Protein 6J17 (pdb70)

Solvent-accessible surface area: 11995 Å² total; per-residue (Å²): 155,159,7,40,102,103,7,32,40,156,61,6,55,113,30,48,105,20,102,10,38,0,0,1,0,22,62,63,116,58,54,32,55,12,75,9,56,0,50,80,20,18,3,0,0,0,1,0,36,75,207,5,18,14,29,48,1,0,40,4,0,1,61,4,2,42,108,82,25,69,42,85,156,12,11,1,8,0,3,1,93,122,91,78,3,86,110,9,75,33,28,106,157,34,44,64,14,31,80,59,95,111,2,18,26,10,0,68,39,12,7,103,82,0,90,86,28,68,51,83,107,83,61,99,79,60,53,131,70,210,106,59,52,119,37,64,24,20,7,0,0,0,3,6,7,46,68,10,77,46,60,56,25,160,104,42,114,66,98,54,78,88,7,10,89,32,0,27,48,5,3,55,71,0,34,100,4,1,0,13,0,0,0,0,0,70,0,63,39,1,29,122,41,12,126,70,7,38,2,2,86,87,0,44,91,61,100,0,10,0,0,0,1,17,5,50,48,78,99,2,24,112,2,88,56,52,124,3,25,176,34,67,60,11,34,0,8,17,8,53,94,114,84,76,61,27,80,0,4,6,2,70,12,194

GO terms:
  GO:0005886 plasma membrane (C, HDA)

Structure (mmCIF, N/CA/C/O backbone):
data_6J17
#
_entry.id   6J17
#
_cell.length_a   53.363
_cell.length_b   56.628
_cell.length_c   93.532
_cell.angle_alpha   90.000
_cell.angle_beta   90.000
_cell.angle_gamma   90.000
#
_symmetry.space_group_name_H-M   'P 21 21 21'
#
loop_
_entity.id
_entity.type
_entity.pdbx_description
1 polymer 'ESX-3 secretion system protein EccC3'
2 non-polymer "ADENOSINE-5'-TRIPHOSPHATE"
3 non-polymer 'MAGNESIUM ION'
4 water water
#
loop_
_atom_site.group_PDB
_atom_site.id
_atom_site.type_symbol
_atom_site.label_atom_id
_atom_site.label_alt_id
_atom_site.label_comp_id
_atom_site.label_asym_id
_atom_site.label_entity_id
_atom_site.label_seq_id
_atom_site.pdbx_PDB_ins_code
_atom_site.Cartn_x
_atom_site.Cartn_y
_atom_site.Cartn_z
_atom_site.occupancy
_atom_site.B_iso_or_equiv
_atom_site.auth_seq_id
_atom_site.auth_comp_id
_atom_site.auth_asym_id
_atom_site.auth_atom_id
_atom_site.pdbx_PDB_model_num
ATOM 1 N N . ARG A 1 46 ? 24.007 5.281 42.407 1.00 45.89 1060 ARG A N 1
ATOM 2 C CA . ARG A 1 46 ? 23.017 4.422 42.932 1.00 46.29 1060 ARG A CA 1
ATOM 3 C C . ARG A 1 46 ? 23.061 3.008 42.446 1.00 41.36 1060 ARG A C 1
ATOM 4 O O . ARG A 1 46 ? 23.573 2.766 41.428 1.00 38.60 1060 ARG A O 1
ATOM 12 N N . LEU A 1 47 ? 22.464 2.091 43.170 1.00 38.43 1061 LEU A N 1
ATOM 13 C CA . LEU A 1 47 ? 22.508 0.706 42.797 1.00 38.95 1061 LEU A CA 1
ATOM 14 C C . LEU A 1 47 ? 21.416 0.285 41.866 1.00 37.08 1061 LEU A C 1
ATOM 15 O O . LEU A 1 47 ? 20.306 0.205 42.237 1.00 33.72 1061 LEU A O 1
ATOM 20 N N . LEU A 1 48 ? 21.766 0.077 40.608 1.00 36.47 1062 LEU A N 1
ATOM 21 C CA . LEU A 1 48 ? 20.770 -0.405 39.669 1.00 33.44 1062 LEU A CA 1
ATOM 22 C C . LEU A 1 48 ? 20.323 -1.835 39.999 1.00 35.41 1062 LEU A C 1
ATOM 23 O O . LEU A 1 48 ? 21.080 -2.629 40.575 1.00 33.18 1062 LEU A O 1
ATOM 28 N N . PRO A 1 49 ? 19.105 -2.201 39.615 1.00 31.76 1063 PRO A N 1
ATOM 29 C CA . PRO A 1 49 ? 18.700 -3.595 39.731 1.00 33.21 1063 PRO A CA 1
ATOM 30 C C . PRO A 1 49 ? 19.350 -4.428 38.634 1.00 32.79 1063 PRO A C 1
ATOM 31 O O . PRO A 1 49 ? 19.977 -3.940 37.686 1.00 29.83 1063 PRO A O 1
ATOM 35 N N . THR A 1 50 ? 19.176 -5.714 38.783 1.00 34.73 1064 THR A N 1
ATOM 36 C CA . THR A 1 50 ? 19.697 -6.703 37.857 1.00 34.19 1064 THR A CA 1
ATOM 37 C C . THR A 1 50 ? 18.578 -7.353 37.058 1.00 33.07 1064 THR A C 1
ATOM 38 O O . THR A 1 50 ? 18.824 -7.907 35.964 1.00 29.48 1064 THR A O 1
ATOM 42 N N . ASN A 1 51 ? 17.341 -7.210 37.535 1.00 34.47 1065 ASN A N 1
ATOM 43 C CA . ASN A 1 51 ? 16.151 -7.704 36.833 1.00 38.86 1065 ASN A CA 1
ATOM 44 C C . ASN A 1 51 ? 15.035 -6.691 37.076 1.00 37.51 1065 ASN A C 1
ATOM 45 O O . ASN A 1 51 ? 14.368 -6.750 38.110 1.00 40.20 1065 ASN A O 1
ATOM 50 N N . LEU A 1 52 ? 14.817 -5.784 36.128 1.00 33.25 1066 LEU A N 1
ATOM 51 C CA . LEU A 1 52 ? 13.880 -4.679 36.304 1.00 37.66 1066 LEU A CA 1
ATOM 52 C C . LEU A 1 52 ? 12.529 -5.070 35.709 1.00 36.51 1066 LEU A C 1
ATOM 53 O O . LEU A 1 52 ? 12.430 -5.292 34.514 1.00 36.86 1066 LEU A O 1
ATOM 58 N N . ALA A 1 53 ? 11.511 -5.135 36.527 1.00 37.27 1067 ALA A N 1
ATOM 59 C CA . ALA A 1 53 ? 10.186 -5.562 36.083 1.00 38.64 1067 ALA A CA 1
ATOM 60 C C . ALA A 1 53 ? 9.467 -4.430 35.354 1.00 44.17 1067 ALA A C 1
ATOM 61 O O . ALA A 1 53 ? 9.603 -3.262 35.729 1.00 45.33 1067 ALA A O 1
ATOM 63 N N . PRO A 1 54 ? 8.643 -4.756 34.352 1.00 49.14 1068 PRO A N 1
ATOM 64 C CA . PRO A 1 54 ? 7.921 -3.711 33.602 1.00 48.00 1068 PRO A CA 1
ATOM 65 C C . PRO A 1 54 ? 6.827 -2.996 34.388 1.00 52.00 1068 PRO A C 1
ATOM 66 O O . PRO A 1 54 ? 6.115 -2.173 33.806 1.00 53.70 1068 PRO A O 1
ATOM 70 N N . HIS A 1 55 ? 6.637 -3.281 35.671 1.00 54.04 1069 HIS A N 1
ATOM 71 C CA . HIS A 1 55 ? 5.676 -2.527 36.459 1.00 55.72 1069 HIS A CA 1
ATOM 72 C C . HIS A 1 55 ? 6.343 -1.729 37.571 1.00 54.91 1069 HIS A C 1
ATOM 73 O O . HIS A 1 55 ? 5.655 -0.988 38.278 1.00 53.16 1069 HIS A O 1
ATOM 80 N N . ALA A 1 56 ? 7.672 -1.812 37.707 1.00 55.20 1070 ALA A N 1
ATOM 81 C CA . ALA A 1 56 ? 8.399 -1.062 38.722 1.00 56.08 1070 ALA A CA 1
ATOM 82 C C . ALA A 1 56 ? 8.708 0.375 38.310 1.00 50.96 1070 ALA A C 1
ATOM 83 O O . ALA A 1 56 ? 9.245 1.119 39.139 1.00 50.14 1070 ALA A O 1
ATOM 85 N N . VAL A 1 57 ? 8.334 0.792 37.095 1.00 41.26 1071 VAL A N 1
ATOM 86 C CA . VAL A 1 57 ? 8.768 2.061 36.512 1.00 45.28 1071 VAL A CA 1
ATOM 87 C C . VAL A 1 57 ? 7.584 2.969 36.163 1.00 48.33 1071 VAL A C 1
ATOM 88 O O . VAL A 1 57 ? 7.712 3.884 35.339 1.00 52.22 1071 VAL A O 1
ATOM 92 N N . GLY A 1 58 ? 6.423 2.733 36.757 1.00 45.68 1072 GLY A N 1
ATOM 93 C CA . GLY A 1 58 ? 5.295 3.576 36.434 1.00 45.07 1072 GLY A CA 1
ATOM 94 C C . GLY A 1 58 ? 4.797 3.347 35.018 1.00 49.13 1072 GLY A C 1
ATOM 95 O O . GLY A 1 58 ? 4.849 2.239 34.479 1.00 47.60 1072 GLY A O 1
ATOM 96 N N . GLU A 1 59 ? 4.324 4.426 34.396 1.00 51.27 1073 GLU A N 1
ATOM 97 C CA . GLU A 1 59 ? 3.707 4.303 33.082 1.00 58.71 1073 GLU A CA 1
ATOM 98 C C . GLU A 1 59 ? 4.775 4.076 32.015 1.00 51.15 1073 GLU A C 1
ATOM 99 O O . GLU A 1 59 ? 5.731 4.851 31.895 1.00 49.35 1073 GLU A O 1
ATOM 105 N N . LEU A 1 60 ? 4.618 3.002 31.250 1.00 49.04 1074 LEU A N 1
ATOM 106 C CA . LEU A 1 60 ? 5.615 2.638 30.247 1.00 42.09 1074 LEU A CA 1
ATOM 107 C C . LEU A 1 60 ? 5.481 3.463 28.983 1.00 43.05 1074 LEU A C 1
ATOM 108 O O . LEU A 1 60 ? 6.470 3.644 28.250 1.00 42.31 1074 LEU A O 1
ATOM 113 N N . TYR A 1 61 ? 4.266 3.922 28.702 1.00 45.38 1075 TYR A N 1
ATOM 114 C CA . TYR A 1 61 ? 3.914 4.678 27.505 1.00 49.50 1075 TYR A CA 1
ATOM 115 C C . TYR A 1 61 ? 3.502 6.070 27.959 1.00 47.92 1075 TYR A C 1
ATOM 116 O O . TYR A 1 61 ? 2.439 6.224 28.556 1.00 53.18 1075 TYR A O 1
ATOM 125 N N . ARG A 1 62 ? 4.330 7.082 27.683 1.00 47.34 1076 ARG A N 1
ATOM 126 C CA . ARG A 1 62 ? 4.056 8.461 28.098 1.00 49.70 1076 ARG A CA 1
ATOM 127 C C . ARG A 1 62 ? 3.516 9.327 26.950 1.00 54.42 1076 ARG A C 1
ATOM 128 O O . ARG A 1 62 ? 3.519 10.562 27.046 1.00 55.33 1076 ARG A O 1
ATOM 136 N N . GLY A 1 63 ? 3.039 8.706 25.880 1.00 52.94 1077 GLY A N 1
ATOM 137 C CA . GLY A 1 63 ? 2.633 9.404 24.684 1.00 48.81 1077 GLY A CA 1
ATOM 138 C C . GLY A 1 63 ? 3.277 8.732 23.489 1.00 45.39 1077 GLY A C 1
ATOM 139 O O . GLY A 1 63 ? 4.270 8.005 23.634 1.00 42.84 1077 GLY A O 1
ATOM 140 N N . PRO A 1 64 ? 2.727 8.954 22.290 1.00 45.32 1078 PRO A N 1
ATOM 141 C CA . PRO A 1 64 ? 3.329 8.380 21.078 1.00 38.78 1078 PRO A CA 1
ATOM 142 C C . PRO A 1 64 ? 4.838 8.566 21.071 1.00 36.55 1078 PRO A C 1
ATOM 143 O O . PRO A 1 64 ? 5.356 9.640 21.403 1.00 40.22 1078 PRO A O 1
ATOM 147 N N . ASP A 1 65 ? 5.545 7.479 20.773 1.00 34.31 1079 ASP A N 1
ATOM 148 C CA . ASP A 1 65 ? 6.993 7.506 20.631 1.00 37.86 1079 ASP A CA 1
ATOM 149 C C . ASP A 1 65 ? 7.785 7.770 21.918 1.00 39.57 1079 ASP A C 1
ATOM 150 O O . ASP A 1 65 ? 9.014 7.812 21.853 1.00 40.53 1079 ASP A O 1
ATOM 155 N N . GLN A 1 66 ? 7.117 7.916 23.089 1.00 43.26 1080 GLN A N 1
ATOM 156 C CA . GLN A 1 66 ? 7.760 8.158 24.391 1.00 35.62 1080 GLN A CA 1
ATOM 157 C C . GLN A 1 66 ? 7.674 6.888 25.223 1.00 37.29 1080 GLN A C 1
ATOM 158 O O . GLN A 1 66 ? 6.651 6.624 25.854 1.00 39.92 1080 GLN A O 1
ATOM 164 N N . LEU A 1 67 ? 8.758 6.121 25.268 1.00 34.03 1081 LEU A N 1
ATOM 165 C CA . LEU A 1 67 ? 8.742 4.775 25.827 1.00 32.75 1081 LEU A CA 1
ATOM 166 C C . LEU A 1 67 ? 9.735 4.693 26.976 1.00 34.39 1081 LEU A C 1
ATOM 167 O O . LEU A 1 67 ? 10.925 4.968 26.783 1.00 31.39 1081 LEU A O 1
ATOM 172 N N . VAL A 1 68 ? 9.257 4.319 28.167 1.00 34.54 1082 VAL A N 1
ATOM 173 C CA . VAL A 1 68 ? 10.172 4.013 29.262 1.00 31.36 1082 VAL A CA 1
ATOM 174 C C . VAL A 1 68 ? 10.868 2.698 28.933 1.00 30.84 1082 VAL A C 1
ATOM 175 O O . VAL A 1 68 ? 10.213 1.687 28.650 1.00 28.33 1082 VAL A O 1
ATOM 179 N N . ILE A 1 69 ? 12.197 2.703 28.952 1.00 26.63 1083 ILE A N 1
ATOM 180 C CA . ILE A 1 69 ? 12.963 1.505 28.639 1.00 25.64 1083 ILE A CA 1
ATOM 181 C C . ILE A 1 69 ? 13.804 1.041 29.793 1.00 27.28 1083 ILE A C 1
ATOM 182 O O . ILE A 1 69 ? 14.372 -0.038 29.696 1.00 25.67 1083 ILE A O 1
ATOM 187 N N . GLY A 1 70 ? 13.913 1.798 30.882 1.00 28.16 1084 GLY A N 1
ATOM 188 C CA . GLY A 1 70 ? 14.693 1.319 32.014 1.00 27.68 1084 GLY A CA 1
ATOM 189 C C . GLY A 1 70 ? 14.790 2.391 33.085 1.00 29.53 1084 GLY A C 1
ATOM 190 O O . GLY A 1 70 ? 13.962 3.296 33.126 1.00 30.92 1084 GLY A O 1
ATOM 191 N N . GLN A 1 71 ? 15.829 2.275 33.934 1.00 29.00 1085 GLN A N 1
ATOM 192 C CA . GLN A 1 71 ? 16.180 3.227 34.997 1.00 31.76 1085 GLN A CA 1
ATOM 193 C C . GLN A 1 71 ? 17.642 3.619 34.827 1.00 33.77 1085 GLN A C 1
ATOM 194 O O . GLN A 1 71 ? 18.457 2.813 34.368 1.00 30.69 1085 GLN A O 1
ATOM 200 N N . ARG A 1 72 ? 17.979 4.862 35.184 1.00 33.91 1086 ARG A N 1
ATOM 201 C CA . ARG A 1 72 ? 19.362 5.326 35.097 1.00 29.08 1086 ARG A CA 1
ATOM 202 C C . ARG A 1 72 ? 20.041 5.226 36.461 1.00 30.02 1086 ARG A C 1
ATOM 203 O O . ARG A 1 72 ? 19.387 5.255 37.511 1.00 32.60 1086 ARG A O 1
ATOM 211 N N . GLU A 1 73 ? 21.381 5.105 36.438 1.00 29.88 1087 GLU A N 1
ATOM 212 C CA . GLU A 1 73 ? 22.154 4.874 37.670 1.00 33.74 1087 GLU A CA 1
ATOM 213 C C . GLU A 1 73 ? 22.127 6.061 38.642 1.00 37.62 1087 GLU A C 1
ATOM 214 O O . GLU A 1 73 ? 22.297 5.875 39.858 1.00 41.92 1087 GLU A O 1
ATOM 220 N N . GLU A 1 74 ? 21.975 7.286 38.148 1.00 37.23 1088 GLU A N 1
ATOM 221 C CA . GLU A 1 74 ? 22.096 8.440 39.047 1.00 42.49 1088 GLU A CA 1
ATOM 222 C C . GLU A 1 74 ? 21.073 8.399 40.178 1.00 43.06 1088 GLU A C 1
ATOM 223 O O . GLU A 1 74 ? 21.408 8.578 41.369 1.00 42.94 1088 GLU A O 1
ATOM 229 N N . ASP A 1 75 ? 19.812 8.204 39.822 1.00 41.41 1089 ASP A N 1
ATOM 230 C CA . ASP A 1 75 ? 18.741 8.401 40.791 1.00 45.49 1089 ASP A CA 1
ATOM 231 C C . ASP A 1 75 ? 17.650 7.352 40.604 1.00 39.00 1089 ASP A C 1
ATOM 232 O O . ASP A 1 75 ? 16.547 7.517 41.140 1.00 38.24 1089 ASP A O 1
ATOM 237 N N . LEU A 1 76 ? 17.908 6.320 39.810 1.00 36.10 1090 LEU A N 1
ATOM 238 C CA . LEU A 1 76 ? 16.934 5.283 39.464 1.00 40.69 1090 LEU A CA 1
ATOM 239 C C . LEU A 1 76 ? 15.661 5.855 38.822 1.00 40.65 1090 LEU A C 1
ATOM 240 O O . LEU A 1 76 ? 14.581 5.259 38.949 1.00 34.76 1090 LEU A O 1
ATOM 245 N N . ALA A 1 77 ? 15.747 7.055 38.224 1.00 38.01 1091 ALA A N 1
ATOM 246 C CA . ALA A 1 77 ? 14.618 7.637 37.500 1.00 39.61 1091 ALA A CA 1
ATOM 247 C C . ALA A 1 77 ? 14.387 6.891 36.179 1.00 33.68 1091 ALA A C 1
ATOM 248 O O . ALA A 1 77 ? 15.312 6.274 35.630 1.00 31.93 1091 ALA A O 1
ATOM 250 N N . PRO A 1 78 ? 13.147 6.894 35.677 1.00 37.02 1092 PRO A N 1
ATOM 251 C CA . PRO A 1 78 ?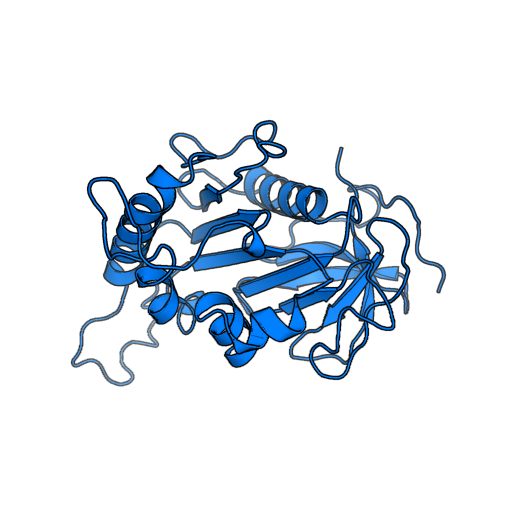 12.848 6.178 34.433 1.00 35.71 1092 PRO A CA 1
ATOM 252 C C . PRO A 1 78 ? 13.625 6.783 33.277 1.00 35.19 1092 PRO A C 1
ATOM 253 O O . PRO A 1 78 ? 13.786 7.989 33.203 1.00 33.29 1092 PRO A O 1
ATOM 257 N N . VAL A 1 79 ? 14.126 5.926 32.396 1.00 33.52 1093 VAL A N 1
ATOM 258 C CA . VAL A 1 79 ? 14.805 6.324 31.159 1.00 35.38 1093 VAL A CA 1
ATOM 259 C C . VAL A 1 79 ? 13.786 6.266 30.038 1.00 36.99 1093 VAL A C 1
ATOM 260 O O . VAL A 1 79 ? 13.243 5.193 29.754 1.00 29.78 1093 VAL A O 1
ATOM 264 N N . ILE A 1 80 ? 13.537 7.407 29.397 1.00 35.12 1094 ILE A N 1
ATOM 265 C CA . ILE A 1 80 ? 12.443 7.554 28.450 1.00 37.07 1094 ILE A CA 1
ATOM 266 C C . ILE A 1 80 ? 13.023 7.762 27.059 1.00 33.31 1094 ILE A C 1
ATOM 267 O O . ILE A 1 80 ? 13.697 8.761 26.802 1.00 34.78 1094 ILE A O 1
ATOM 272 N N . LEU A 1 81 ? 12.775 6.814 26.175 1.00 33.64 1095 LEU A N 1
ATOM 273 C CA . LEU A 1 81 ? 13.197 6.930 24.780 1.00 35.65 1095 LEU A CA 1
ATOM 274 C C . LEU A 1 81 ? 12.198 7.814 24.029 1.00 34.14 1095 LEU A C 1
ATOM 275 O O . LEU A 1 81 ? 10.996 7.535 24.030 1.00 44.63 1095 LEU A O 1
ATOM 280 N N . ASP A 1 82 ? 12.655 8.923 23.468 1.00 31.53 1096 ASP A N 1
ATOM 281 C CA . ASP A 1 82 ? 11.777 9.820 22.706 1.00 33.22 1096 ASP A CA 1
ATOM 282 C C . ASP A 1 82 ? 12.097 9.577 21.232 1.00 36.13 1096 ASP A C 1
ATOM 283 O O . ASP A 1 82 ? 13.029 10.174 20.690 1.00 29.81 1096 ASP A O 1
ATOM 288 N N . LEU A 1 83 ? 11.310 8.692 20.589 1.00 31.71 1097 LEU A N 1
ATOM 289 C CA . LEU A 1 83 ? 11.557 8.314 19.195 1.00 24.28 1097 LEU A CA 1
ATOM 290 C C . LEU A 1 83 ? 11.021 9.339 18.216 1.00 32.93 1097 LEU A C 1
ATOM 291 O O . LEU A 1 83 ? 11.294 9.218 17.017 1.00 35.45 1097 LEU A O 1
ATOM 296 N N . ALA A 1 84 ? 10.232 10.305 18.685 1.00 34.61 1098 ALA A N 1
ATOM 297 C CA . ALA A 1 84 ? 9.816 11.386 17.801 1.00 38.57 1098 ALA A CA 1
ATOM 298 C C . ALA A 1 84 ? 10.949 12.389 17.650 1.00 44.29 1098 ALA A C 1
ATOM 299 O O . ALA A 1 84 ? 11.223 12.861 16.539 1.00 49.78 1098 ALA A O 1
ATOM 301 N N . ALA A 1 85 ? 11.630 12.677 18.759 1.00 40.68 1099 ALA A N 1
ATOM 302 C CA . ALA A 1 85 ? 12.779 13.574 18.754 1.00 44.04 1099 ALA A CA 1
ATOM 303 C C . ALA A 1 85 ? 13.983 12.944 18.063 1.00 39.38 1099 ALA A C 1
ATOM 304 O O . ALA A 1 85 ? 14.760 13.642 17.390 1.00 38.17 1099 ALA A O 1
ATOM 306 N N . ASN A 1 86 ? 14.219 11.658 18.302 1.00 32.26 1100 ASN A N 1
ATOM 307 C CA . ASN A 1 86 ? 15.339 10.967 17.680 1.00 32.50 1100 ASN A CA 1
ATOM 308 C C . ASN A 1 86 ? 14.813 9.630 17.182 1.00 31.27 1100 ASN A C 1
ATOM 309 O O . ASN A 1 86 ? 14.638 8.666 17.954 1.00 31.87 1100 ASN A O 1
ATOM 314 N N . PRO A 1 87 ? 14.497 9.542 15.896 1.00 28.32 1101 PRO A N 1
ATOM 315 C CA . PRO A 1 87 ? 13.834 8.344 15.393 1.00 25.96 1101 PRO A CA 1
ATOM 316 C C . PRO A 1 87 ? 14.739 7.149 15.219 1.00 23.57 1101 PRO A C 1
ATOM 317 O O . PRO A 1 87 ? 14.230 6.115 14.794 1.00 24.25 1101 PRO A O 1
ATOM 321 N N . LEU A 1 88 ? 16.054 7.252 15.447 1.00 23.26 1102 LEU A N 1
ATOM 322 C CA . LEU A 1 88 ? 16.991 6.177 15.149 1.00 24.29 1102 LEU A CA 1
ATOM 323 C C . LEU A 1 88 ? 17.639 5.686 16.432 1.00 25.47 1102 LEU A C 1
ATOM 324 O O . LEU A 1 88 ? 18.117 6.496 17.230 1.00 21.95 1102 LEU A O 1
ATOM 329 N N . LEU A 1 89 ? 17.673 4.361 16.625 1.00 25.22 1103 LEU A N 1
ATOM 330 C CA . LEU A 1 89 ? 18.321 3.797 17.813 1.00 24.16 1103 LEU A CA 1
ATOM 331 C C . LEU A 1 89 ? 19.161 2.601 17.374 1.00 22.14 1103 LEU A C 1
ATOM 332 O O . LEU A 1 89 ? 18.662 1.731 16.646 1.00 21.48 1103 LEU A O 1
ATOM 337 N N . MET A 1 90 ? 20.450 2.566 17.757 1.00 19.72 1104 MET A N 1
ATOM 338 C CA . MET A 1 90 ? 21.271 1.380 17.513 1.00 22.28 1104 MET A CA 1
ATOM 339 C C . MET A 1 90 ? 21.744 0.799 18.837 1.00 24.15 1104 MET A C 1
ATOM 340 O O . MET A 1 90 ? 22.085 1.542 19.756 1.00 20.20 1104 MET A O 1
ATOM 345 N N . VAL A 1 91 ? 21.788 -0.527 18.943 1.00 20.75 1105 VAL A N 1
ATOM 346 C CA . VAL A 1 91 ? 22.057 -1.189 20.224 1.00 23.20 1105 VAL A CA 1
ATOM 347 C C . VAL A 1 91 ? 23.174 -2.182 19.967 1.00 23.44 1105 VAL A C 1
ATOM 348 O O . VAL A 1 91 ? 23.033 -3.039 19.104 1.00 22.15 1105 VAL A O 1
ATOM 352 N N . PHE A 1 92 ? 24.284 -2.060 20.678 1.00 19.64 1106 PHE A N 1
ATOM 353 C CA . PHE A 1 92 ? 25.419 -2.953 20.459 1.00 21.44 1106 PHE A CA 1
ATOM 354 C C . PHE A 1 92 ? 25.711 -3.753 21.721 1.00 21.19 1106 PHE A C 1
ATOM 355 O O . PHE A 1 92 ? 25.839 -3.177 22.808 1.00 22.10 1106 PHE A O 1
ATOM 363 N N . GLY A 1 93 ? 25.838 -5.061 21.584 1.00 19.50 1107 GLY A N 1
ATOM 364 C CA . GLY A 1 93 ? 26.074 -5.887 22.753 1.00 22.02 1107 GLY A CA 1
ATOM 365 C C . GLY A 1 93 ? 26.563 -7.256 22.350 1.00 23.70 1107 GLY A C 1
ATOM 366 O O . GLY A 1 93 ? 26.103 -7.814 21.357 1.00 24.26 1107 GLY A O 1
ATOM 367 N N . ASP A 1 94 ? 27.467 -7.824 23.153 1.00 25.17 1108 ASP A N 1
ATOM 368 C CA . ASP A 1 94 ? 27.968 -9.157 22.791 1.00 29.48 1108 ASP A CA 1
ATOM 369 C C . ASP A 1 94 ? 26.967 -10.246 23.242 1.00 27.56 1108 ASP A C 1
ATOM 370 O O . ASP A 1 94 ? 25.801 -9.947 23.507 1.00 21.93 1108 ASP A O 1
ATOM 375 N N . ALA A 1 95 ? 27.367 -11.514 23.295 1.00 29.73 1109 ALA A N 1
ATOM 376 C CA . ALA A 1 95 ? 26.380 -12.595 23.281 1.00 25.71 1109 ALA A CA 1
ATOM 377 C C . ALA A 1 95 ? 25.495 -12.565 24.529 1.00 27.35 1109 ALA A C 1
ATOM 378 O O . ALA A 1 95 ? 26.004 -12.474 25.646 1.00 30.61 1109 ALA A O 1
ATOM 380 N N . ARG A 1 96 ? 24.161 -12.644 24.335 1.00 24.61 1110 ARG A N 1
ATOM 381 C CA . ARG A 1 96 ? 23.170 -12.799 25.418 1.00 25.86 1110 ARG A CA 1
ATOM 382 C C . ARG A 1 96 ? 23.181 -11.614 26.391 1.00 29.00 1110 ARG A C 1
ATOM 383 O O . ARG A 1 96 ? 22.904 -11.753 27.591 1.00 24.40 1110 ARG A O 1
ATOM 391 N N . SER A 1 97 ? 23.431 -10.425 25.872 1.00 22.39 1111 SER A N 1
ATOM 392 C CA . SER A 1 97 ? 23.496 -9.267 26.748 1.00 23.21 1111 SER A CA 1
ATOM 393 C C . SER A 1 97 ? 22.174 -8.523 26.810 1.00 24.75 1111 SER A C 1
ATOM 394 O O . SER A 1 97 ? 22.040 -7.607 27.624 1.00 21.98 1111 SER A O 1
ATOM 397 N N . GLY A 1 98 ? 21.227 -8.848 25.917 1.00 24.23 1112 GLY A N 1
ATOM 398 C CA . GLY A 1 98 ? 19.918 -8.233 25.944 1.00 22.94 1112 GLY A CA 1
ATOM 399 C C . GLY A 1 98 ? 19.417 -7.472 24.728 1.00 20.38 1112 GLY A C 1
ATOM 400 O O . GLY A 1 98 ? 18.420 -6.735 24.873 1.00 21.78 1112 GLY A O 1
ATOM 401 N N . LYS A 1 99 ? 20.044 -7.642 23.548 1.00 19.97 1113 LYS A N 1
ATOM 402 C CA . LYS A 1 99 ? 19.619 -6.900 22.339 1.00 22.15 1113 LYS A CA 1
ATOM 403 C C . LYS A 1 99 ? 18.170 -7.211 21.985 1.00 22.62 1113 LYS A C 1
ATOM 404 O O . LYS A 1 99 ? 17.338 -6.317 21.810 1.00 19.83 1113 LYS A O 1
ATOM 410 N N . THR A 1 100 ? 17.856 -8.498 21.847 1.00 22.58 1114 THR A N 1
ATOM 411 C CA . THR A 1 100 ? 16.557 -8.901 21.331 1.00 19.70 1114 THR A CA 1
ATOM 412 C C . THR A 1 100 ? 15.448 -8.581 22.324 1.00 26.84 1114 THR A C 1
ATOM 413 O O . THR A 1 100 ? 14.335 -8.236 21.921 1.00 25.74 1114 THR A O 1
ATOM 417 N N . THR A 1 101 ? 15.720 -8.786 23.622 1.00 23.74 1115 THR A N 1
ATOM 418 C CA . THR A 1 101 ? 14.796 -8.432 24.704 1.00 25.79 1115 THR A CA 1
ATOM 419 C C . THR A 1 101 ? 14.429 -6.948 24.677 1.00 27.75 1115 THR A C 1
ATOM 420 O O . THR A 1 101 ? 13.261 -6.575 24.875 1.00 28.84 1115 THR A O 1
ATOM 424 N N . LEU A 1 102 ? 15.410 -6.073 24.485 1.00 24.37 1116 LEU A N 1
ATOM 425 C CA . LEU A 1 102 ? 15.054 -4.657 24.313 1.00 26.04 1116 LEU A CA 1
ATOM 426 C C . LEU A 1 102 ? 14.135 -4.446 23.099 1.00 27.69 1116 LEU A C 1
ATOM 427 O O . LEU A 1 102 ? 13.182 -3.655 23.166 1.00 31.06 1116 LEU A O 1
ATOM 432 N N . LEU A 1 103 ? 14.403 -5.134 21.978 1.00 23.88 1117 LEU A N 1
ATOM 433 C CA . LEU A 1 103 ? 13.502 -5.035 20.817 1.00 24.72 1117 LEU A CA 1
ATOM 434 C C . LEU A 1 103 ? 12.112 -5.532 21.176 1.00 28.17 1117 LEU A C 1
ATOM 435 O O . LEU A 1 103 ? 11.104 -4.955 20.778 1.00 28.69 1117 LEU A O 1
ATOM 440 N N . ARG A 1 104 ? 12.037 -6.655 21.887 1.00 26.99 1118 ARG A N 1
ATOM 441 C CA . ARG A 1 104 ? 10.739 -7.153 22.290 1.00 32.43 1118 ARG A CA 1
ATOM 442 C C . ARG A 1 104 ? 10.007 -6.136 23.177 1.00 35.24 1118 ARG A C 1
ATOM 443 O O . ARG A 1 104 ? 8.787 -5.947 23.052 1.00 33.93 1118 ARG A O 1
ATOM 451 N N . HIS A 1 105 ? 10.724 -5.515 24.121 1.00 30.06 1119 HIS A N 1
ATOM 452 C CA . HIS A 1 105 ? 10.104 -4.539 25.018 1.00 30.67 1119 HIS A CA 1
ATOM 453 C C . HIS A 1 105 ? 9.505 -3.370 24.238 1.00 33.50 1119 HIS A C 1
ATOM 454 O O . HIS A 1 105 ? 8.372 -2.938 24.504 1.00 36.96 1119 HIS A O 1
ATOM 461 N N . ILE A 1 106 ? 10.246 -2.864 23.262 1.00 29.89 1120 ILE A N 1
ATOM 462 C CA . ILE A 1 106 ? 9.766 -1.751 22.441 1.00 31.85 1120 ILE A CA 1
ATOM 463 C C . ILE A 1 106 ? 8.522 -2.148 21.652 1.00 34.17 1120 ILE A C 1
ATOM 464 O O . ILE A 1 106 ? 7.490 -1.465 21.693 1.00 34.22 1120 ILE A O 1
ATOM 469 N N . ILE A 1 107 ? 8.590 -3.272 20.939 1.00 35.37 1121 ILE A N 1
ATOM 470 C CA . ILE A 1 107 ? 7.453 -3.722 20.144 1.00 32.75 1121 ILE A CA 1
ATOM 471 C C . ILE A 1 107 ? 6.220 -3.866 21.020 1.00 37.59 1121 ILE A C 1
ATOM 472 O O . ILE A 1 107 ? 5.119 -3.404 20.681 1.00 34.55 1121 ILE A O 1
ATOM 477 N N . ARG A 1 108 ? 6.384 -4.542 22.154 1.00 39.12 1122 ARG A N 1
ATOM 478 C CA . ARG A 1 108 ? 5.250 -4.787 23.027 1.00 40.80 1122 ARG A CA 1
ATOM 479 C C . ARG A 1 108 ? 4.700 -3.481 23.588 1.00 39.32 1122 ARG A C 1
ATOM 480 O O . ARG A 1 108 ? 3.483 -3.305 23.683 1.00 38.73 1122 ARG A O 1
ATOM 488 N N . THR A 1 109 ? 5.571 -2.545 23.961 1.00 34.98 1123 THR A N 1
ATOM 489 C CA . THR A 1 109 ? 5.042 -1.326 24.559 1.00 37.71 1123 THR A CA 1
ATOM 490 C C . THR A 1 109 ? 4.335 -0.457 23.514 1.00 43.27 1123 THR A C 1
ATOM 491 O O . THR A 1 109 ? 3.261 0.092 23.785 1.00 46.66 1123 THR A O 1
ATOM 495 N N . VAL A 1 110 ? 4.916 -0.338 22.316 1.00 41.81 1124 VAL A N 1
ATOM 496 C CA . VAL A 1 110 ? 4.257 0.374 21.226 1.00 41.54 1124 VAL A CA 1
ATOM 497 C C . VAL A 1 110 ? 2.933 -0.289 20.871 1.00 45.77 1124 VAL A C 1
ATOM 498 O O . VAL A 1 110 ? 1.901 0.379 20.738 1.00 48.43 1124 VAL A O 1
ATOM 502 N N . ARG A 1 111 ? 2.927 -1.613 20.763 1.00 45.17 1125 ARG A N 1
ATOM 503 C CA . ARG A 1 111 ? 1.708 -2.319 20.366 1.00 43.66 1125 ARG A CA 1
ATOM 504 C C . ARG A 1 111 ? 0.612 -2.220 21.423 1.00 47.44 1125 ARG A C 1
ATOM 505 O O . ARG A 1 111 ? -0.577 -2.136 21.083 1.00 53.41 1125 ARG A O 1
ATOM 513 N N . GLU A 1 112 ? 0.969 -2.264 22.710 1.00 46.89 1126 GLU A N 1
ATOM 514 C CA . GLU A 1 112 ? -0.085 -2.302 23.713 1.00 53.70 1126 GLU A CA 1
ATOM 515 C C . GLU A 1 112 ? -0.857 -0.998 23.774 1.00 54.79 1126 GLU A C 1
ATOM 516 O O . GLU A 1 112 ? -1.996 -0.987 24.250 1.00 58.89 1126 GLU A O 1
ATOM 522 N N . HIS A 1 113 ? -0.270 0.100 23.315 1.00 50.26 1127 HIS A N 1
ATOM 523 C CA . HIS A 1 113 ? -0.905 1.402 23.463 1.00 53.04 1127 HIS A CA 1
ATOM 524 C C . HIS A 1 113 ? -1.192 2.064 22.115 1.00 52.33 1127 HIS A C 1
ATOM 525 O O . HIS A 1 113 ? -1.410 3.279 22.059 1.00 59.75 1127 HIS A O 1
ATOM 532 N N . SER A 1 114 ? -1.220 1.289 21.032 1.00 48.19 1128 SER A N 1
ATOM 533 C CA . SER A 1 114 ? -1.471 1.801 19.693 1.00 51.41 1128 SER A CA 1
ATOM 534 C C . SER A 1 114 ? -2.577 0.985 19.051 1.00 55.38 1128 SER A C 1
ATOM 535 O O . SER A 1 114 ? -2.969 -0.068 19.548 1.00 55.15 1128 SER A O 1
ATOM 538 N N . THR A 1 115 ? -3.103 1.511 17.953 1.00 62.19 1129 THR A N 1
ATOM 539 C CA . THR A 1 115 ? -4.078 0.832 17.115 1.00 62.28 1129 THR A CA 1
ATOM 540 C C . THR A 1 115 ? -3.424 0.537 15.774 1.00 58.04 1129 THR A C 1
ATOM 541 O O . THR A 1 115 ? -2.457 1.201 15.385 1.00 54.54 1129 THR A O 1
ATOM 545 N N . ALA A 1 116 ? -3.947 -0.476 15.079 1.00 56.98 1130 ALA A N 1
ATOM 546 C CA . ALA A 1 116 ? -3.278 -0.982 13.881 1.00 57.32 1130 ALA A CA 1
ATOM 547 C C . ALA A 1 116 ? -3.332 -0.007 12.714 1.00 59.86 1130 ALA A C 1
ATOM 548 O O . ALA A 1 116 ? -2.570 -0.163 11.758 1.00 59.51 1130 ALA A O 1
ATOM 550 N N . ASP A 1 117 ? -4.215 0.979 12.757 1.00 63.96 1131 ASP A N 1
ATOM 551 C CA . ASP A 1 117 ? -4.331 1.943 11.678 1.00 63.80 1131 ASP A CA 1
ATOM 552 C C . ASP A 1 117 ? -3.453 3.167 11.895 1.00 61.50 1131 ASP A C 1
ATOM 553 O O . ASP A 1 117 ? -3.399 4.031 11.015 1.00 62.64 1131 ASP A O 1
ATOM 558 N N . ARG A 1 118 ? -2.769 3.254 13.042 1.00 59.12 1132 ARG A N 1
ATOM 559 C CA . ARG A 1 118 ? -1.836 4.328 13.366 1.00 56.62 1132 ARG A CA 1
ATOM 560 C C . ARG A 1 118 ? -0.386 3.876 13.414 1.00 55.61 1132 ARG A C 1
ATOM 561 O O . ARG A 1 118 ? 0.513 4.704 13.230 1.00 54.76 1132 ARG A O 1
ATOM 569 N N . VAL A 1 119 ? -0.144 2.590 13.677 1.00 50.62 1133 VAL A N 1
ATOM 570 C CA . VAL A 1 119 ? 1.191 2.032 13.863 1.00 46.38 1133 VAL A CA 1
ATOM 571 C C . VAL A 1 119 ? 1.311 0.746 13.047 1.00 43.22 1133 VAL A C 1
ATOM 572 O O . VAL A 1 119 ? 0.370 -0.050 12.986 1.00 44.25 1133 VAL A O 1
ATOM 576 N N . ALA A 1 120 ? 2.460 0.557 12.397 1.00 40.55 1134 ALA A N 1
ATOM 577 C CA . ALA A 1 120 ? 2.799 -0.692 11.728 1.00 38.60 1134 ALA A CA 1
ATOM 578 C C . ALA A 1 120 ? 4.252 -1.025 12.035 1.00 37.31 1134 ALA A C 1
ATOM 579 O O . ALA A 1 120 ? 5.093 -0.128 12.120 1.00 35.14 1134 ALA A O 1
ATOM 581 N N . PHE A 1 121 ? 4.545 -2.313 12.192 1.00 37.29 1135 PHE A N 1
ATOM 582 C CA . PHE A 1 121 ? 5.901 -2.807 12.348 1.00 36.68 1135 PHE A CA 1
ATOM 583 C C . PHE A 1 121 ? 6.352 -3.494 11.069 1.00 39.84 1135 PHE A C 1
ATOM 584 O O . PHE A 1 121 ? 5.538 -4.052 10.327 1.00 44.18 1135 PHE A O 1
ATOM 592 N N . THR A 1 122 ? 7.662 -3.444 10.826 1.00 35.40 1136 THR A N 1
ATOM 593 C CA . THR A 1 122 ? 8.360 -4.328 9.901 1.00 34.58 1136 THR A CA 1
ATOM 594 C C . THR A 1 122 ? 9.523 -4.901 10.679 1.00 31.02 1136 THR A C 1
ATOM 595 O O . THR A 1 122 ? 10.361 -4.136 11.174 1.00 28.17 1136 THR A O 1
ATOM 599 N N . VAL A 1 123 ? 9.565 -6.222 10.827 1.00 30.61 1137 VAL A N 1
ATOM 600 C CA . VAL A 1 123 ? 10.585 -6.852 11.666 1.00 29.43 1137 VAL A CA 1
ATOM 601 C C . VAL A 1 123 ? 11.444 -7.758 10.796 1.00 31.55 1137 VAL A C 1
ATOM 602 O O . VAL A 1 123 ? 10.926 -8.668 10.144 1.00 32.47 1137 VAL A O 1
ATOM 606 N N . LEU A 1 124 ? 12.757 -7.517 10.802 1.00 26.41 1138 LEU A N 1
ATOM 607 C CA . LEU A 1 124 ? 13.717 -8.378 10.120 1.00 29.53 1138 LEU A CA 1
ATOM 608 C C . LEU A 1 124 ? 14.497 -9.134 11.187 1.00 30.12 1138 LEU A C 1
ATOM 609 O O . LEU A 1 124 ? 15.177 -8.510 12.005 1.00 28.69 1138 LEU A O 1
ATOM 614 N N . ASP A 1 125 ? 14.449 -10.460 11.146 1.00 29.10 1139 ASP A N 1
ATOM 615 C CA . ASP A 1 125 ? 14.933 -11.278 12.279 1.00 26.98 1139 ASP A CA 1
ATOM 616 C C . ASP A 1 125 ? 15.373 -12.666 11.784 1.00 32.86 1139 ASP A C 1
ATOM 617 O O . ASP A 1 125 ? 14.651 -13.656 11.894 1.00 38.64 1139 ASP A O 1
ATOM 622 N N . ARG A 1 126 ? 16.621 -12.748 11.303 1.00 33.39 1140 ARG A N 1
ATOM 623 C CA . ARG A 1 126 ? 17.126 -13.989 10.728 1.00 39.38 1140 ARG A CA 1
ATOM 624 C C . ARG A 1 126 ? 17.230 -15.106 11.752 1.00 41.82 1140 ARG A C 1
ATOM 625 O O . ARG A 1 126 ? 17.149 -16.277 11.377 1.00 40.41 1140 ARG A O 1
ATOM 633 N N . ARG A 1 127 ? 17.475 -14.776 13.028 1.00 37.38 1141 ARG A N 1
ATOM 634 C CA . ARG A 1 127 ? 17.681 -15.788 14.060 1.00 41.04 1141 ARG A CA 1
ATOM 635 C C . ARG A 1 127 ? 16.374 -16.255 14.688 1.00 39.41 1141 ARG A C 1
ATOM 636 O O . ARG A 1 127 ? 16.397 -17.160 15.523 1.00 40.44 1141 ARG A O 1
ATOM 644 N N . LEU A 1 128 ? 15.248 -15.640 14.314 1.00 38.00 1142 LEU A N 1
ATOM 645 C CA . LEU A 1 128 ? 13.888 -16.070 14.650 1.00 38.63 1142 LEU A CA 1
ATOM 646 C C . LEU A 1 128 ? 13.543 -15.931 16.123 1.00 39.49 1142 LEU A C 1
ATOM 647 O O . LEU A 1 128 ? 12.508 -16.439 16.553 1.00 40.03 1142 LEU A O 1
ATOM 652 N N . HIS A 1 129 ? 14.354 -15.225 16.927 1.00 39.14 1143 HIS A N 1
ATOM 653 C CA . HIS A 1 129 ? 14.035 -15.154 18.350 1.00 39.90 1143 HIS A CA 1
ATOM 654 C C . HIS A 1 129 ? 12.891 -14.207 18.644 1.00 42.41 1143 HIS A C 1
ATOM 655 O O . HIS A 1 129 ? 12.445 -14.172 19.799 1.00 41.07 1143 HIS A O 1
ATOM 662 N N . LEU A 1 130 ? 12.435 -13.423 17.658 1.00 36.47 1144 LEU A N 1
ATOM 663 C CA . LEU A 1 130 ? 11.271 -12.560 17.834 1.00 34.11 1144 LEU A CA 1
ATOM 664 C C . LEU A 1 130 ? 9.994 -13.093 17.160 1.00 39.81 1144 LEU A C 1
ATOM 665 O O . LEU A 1 130 ? 9.005 -12.351 17.095 1.00 42.82 1144 LEU A O 1
ATOM 670 N N . VAL A 1 131 ? 9.968 -14.339 16.649 1.00 45.48 1145 VAL A N 1
ATOM 671 C CA . VAL A 1 131 ? 8.697 -14.864 16.113 1.00 45.56 1145 VAL A CA 1
ATOM 672 C C . VAL A 1 131 ? 7.603 -14.820 17.164 1.00 47.35 1145 VAL A C 1
ATOM 673 O O . VAL A 1 131 ? 6.420 -14.717 16.831 1.00 51.55 1145 VAL A O 1
ATOM 677 N N . ASP A 1 132 ? 7.975 -14.969 18.435 1.00 52.94 1146 ASP A N 1
ATOM 678 C CA . ASP A 1 132 ? 7.018 -14.971 19.537 1.00 59.77 1146 ASP A CA 1
ATOM 679 C C . ASP A 1 132 ? 6.126 -13.736 19.529 1.00 56.11 1146 ASP A C 1
ATOM 680 O O . ASP A 1 132 ? 4.927 -13.828 19.816 1.00 60.06 1146 ASP A O 1
ATOM 685 N N . GLU A 1 133 ? 6.694 -12.576 19.224 1.00 46.96 1147 GLU A N 1
ATOM 686 C CA . GLU A 1 133 ? 6.106 -11.313 19.654 1.00 44.77 1147 GLU A CA 1
ATOM 687 C C . GLU A 1 133 ? 5.064 -10.831 18.647 1.00 44.98 1147 GLU A C 1
ATOM 688 O O . GLU A 1 133 ? 5.408 -10.567 17.491 1.00 44.46 1147 GLU A O 1
ATOM 694 N N . PRO A 1 134 ? 3.798 -10.711 19.034 1.00 45.73 1148 PRO A N 1
ATOM 695 C CA . PRO A 1 134 ? 2.772 -10.266 18.082 1.00 45.22 1148 PRO A CA 1
ATOM 696 C C . PRO A 1 134 ? 3.051 -8.881 17.500 1.00 47.75 1148 PRO A C 1
ATOM 697 O O . PRO A 1 134 ? 3.583 -7.989 18.163 1.00 49.56 1148 PRO A O 1
ATOM 701 N N . LEU A 1 135 ? 2.667 -8.707 16.244 1.00 47.12 1149 LEU A N 1
ATOM 702 C CA . LEU A 1 135 ? 2.697 -7.422 15.586 1.00 50.25 1149 LEU A CA 1
ATOM 703 C C . LEU A 1 135 ? 1.248 -6.980 15.382 1.00 53.67 1149 LEU A C 1
ATOM 704 O O . LEU A 1 135 ? 0.338 -7.485 16.054 1.00 56.81 1149 LEU A O 1
ATOM 709 N N . PHE A 1 136 ? 1.037 -6.044 14.489 1.00 51.21 1150 PHE A N 1
ATOM 710 C CA . PHE A 1 136 ? -0.330 -5.786 14.064 1.00 52.39 1150 PHE A CA 1
ATOM 711 C C . PHE A 1 136 ? -0.647 -6.609 12.825 1.00 58.03 1150 PHE A C 1
ATOM 712 O O . PHE A 1 136 ? 0.264 -7.121 12.168 1.00 55.40 1150 PHE A O 1
ATOM 720 N N . PRO A 1 137 ? -1.936 -6.776 12.492 1.00 64.33 1151 PRO A N 1
ATOM 721 C CA . PRO A 1 137 ? -2.311 -7.587 11.326 1.00 65.45 1151 PRO A CA 1
ATOM 722 C C . PRO A 1 137 ? -1.652 -7.136 10.027 1.00 69.45 1151 PRO A C 1
ATOM 723 O O . PRO A 1 137 ? -1.568 -5.939 9.733 1.00 73.01 1151 PRO A O 1
ATOM 727 N N . ASP A 1 138 ? -1.213 -8.123 9.235 1.00 67.64 1152 ASP A N 1
ATOM 728 C CA . ASP A 1 138 ? -0.532 -7.988 7.942 1.00 68.64 1152 ASP A CA 1
ATOM 729 C C . ASP A 1 138 ? 0.888 -7.445 8.064 1.00 62.84 1152 ASP A C 1
ATOM 730 O O . ASP A 1 138 ? 1.546 -7.249 7.036 1.00 60.62 1152 ASP A O 1
ATOM 735 N N . ASN A 1 139 ? 1.384 -7.197 9.275 1.00 58.06 1153 ASN A N 1
ATOM 736 C CA . ASN A 1 139 ? 2.705 -6.598 9.415 1.00 53.99 1153 ASN A CA 1
ATOM 737 C C . ASN A 1 139 ? 3.772 -7.586 8.963 1.00 50.97 1153 ASN A C 1
ATOM 738 O O . ASN A 1 139 ? 3.680 -8.784 9.230 1.00 58.74 1153 ASN A O 1
ATOM 743 N N . GLU A 1 140 ? 4.779 -7.084 8.264 1.00 44.41 1154 GLU A N 1
ATOM 744 C CA . GLU A 1 140 ? 5.831 -7.945 7.756 1.00 47.96 1154 GLU A CA 1
ATOM 745 C C . GLU A 1 140 ? 6.779 -8.371 8.879 1.00 47.76 1154 GLU A C 1
ATOM 746 O O . GLU A 1 140 ? 7.433 -7.530 9.504 1.00 49.64 1154 GLU A O 1
ATOM 752 N N . TYR A 1 141 ? 6.831 -9.676 9.141 1.00 45.47 1155 TYR A N 1
ATOM 753 C CA . TYR A 1 141 ? 7.920 -10.326 9.863 1.00 43.40 1155 TYR A CA 1
ATOM 754 C C . TYR A 1 141 ? 8.585 -11.276 8.881 1.00 45.90 1155 TYR A C 1
ATOM 755 O O . TYR A 1 141 ? 7.917 -12.159 8.333 1.00 49.88 1155 TYR A O 1
ATOM 764 N N . THR A 1 142 ? 9.883 -11.107 8.644 1.00 43.40 1156 THR A N 1
ATOM 765 C CA . THR A 1 142 ? 10.604 -12.063 7.808 1.00 44.34 1156 THR A CA 1
ATOM 766 C C . THR A 1 142 ? 11.939 -12.423 8.438 1.00 40.76 1156 THR A C 1
ATOM 767 O O . THR A 1 142 ? 12.619 -11.588 9.046 1.00 36.62 1156 THR A O 1
ATOM 771 N N . ALA A 1 143 ? 12.294 -13.689 8.305 1.00 42.29 1157 ALA A N 1
ATOM 772 C CA . ALA A 1 143 ? 13.617 -14.168 8.659 1.00 47.57 1157 ALA A CA 1
ATOM 773 C C . ALA A 1 143 ? 14.395 -14.577 7.426 1.00 49.90 1157 ALA A C 1
ATOM 774 O O . ALA A 1 143 ? 15.405 -15.276 7.550 1.00 49.46 1157 ALA A O 1
ATOM 776 N N . ASN A 1 144 ? 13.909 -14.219 6.238 1.00 48.16 1158 ASN A N 1
ATOM 777 C CA . ASN A 1 144 ? 14.448 -14.732 4.993 1.00 49.85 1158 ASN A CA 1
ATOM 778 C C . ASN A 1 144 ? 15.316 -13.646 4.393 1.00 50.54 1158 ASN A C 1
ATOM 779 O O . ASN A 1 144 ? 14.817 -12.639 3.882 1.00 52.35 1158 ASN A O 1
ATOM 784 N N . ILE A 1 145 ? 16.614 -13.885 4.417 1.00 52.13 1159 ILE A N 1
ATOM 785 C CA . ILE A 1 145 ? 17.617 -12.956 3.926 1.00 53.34 1159 ILE A CA 1
ATOM 786 C C . ILE A 1 145 ? 17.299 -12.461 2.514 1.00 53.97 1159 ILE A C 1
ATOM 787 O O . ILE A 1 145 ? 17.692 -11.351 2.142 1.00 51.04 1159 ILE A O 1
ATOM 792 N N . ASP A 1 146 ? 16.550 -13.256 1.732 1.00 59.58 1160 ASP A N 1
ATOM 793 C CA . ASP A 1 146 ? 16.199 -12.920 0.347 1.00 57.48 1160 ASP A CA 1
ATOM 794 C C . ASP A 1 146 ? 14.941 -12.055 0.203 1.00 50.45 1160 ASP A C 1
ATOM 795 O O . ASP A 1 146 ? 14.672 -11.554 -0.889 1.00 54.68 1160 ASP A O 1
ATOM 800 N N . ARG A 1 147 ? 14.132 -11.914 1.241 1.00 48.51 1161 ARG A N 1
ATOM 801 C CA . ARG A 1 147 ? 12.962 -11.039 1.239 1.00 47.03 1161 ARG A CA 1
ATOM 802 C C . ARG A 1 147 ? 13.314 -9.611 1.661 1.00 40.41 1161 ARG A C 1
ATOM 803 O O . ARG A 1 147 ? 12.515 -8.691 1.488 1.00 41.51 1161 ARG A O 1
ATOM 811 N N . ILE A 1 148 ? 14.517 -9.415 2.172 1.00 40.36 1162 ILE A N 1
ATOM 812 C CA . ILE A 1 148 ? 14.917 -8.140 2.728 1.00 39.40 1162 ILE A CA 1
ATOM 813 C C . ILE A 1 148 ? 15.042 -7.088 1.637 1.00 37.99 1162 ILE A C 1
ATOM 814 O O . ILE A 1 148 ? 14.669 -5.938 1.846 1.00 34.72 1162 ILE A O 1
ATOM 819 N N . ILE A 1 149 ? 15.577 -7.448 0.479 1.00 41.82 1163 ILE A N 1
ATOM 820 C CA . ILE A 1 149 ? 15.807 -6.429 -0.546 1.00 41.15 1163 ILE A CA 1
ATOM 821 C C . ILE A 1 149 ? 14.472 -5.840 -0.982 1.00 38.85 1163 ILE A C 1
ATOM 822 O O . ILE A 1 149 ? 14.271 -4.617 -0.861 1.00 34.58 1163 ILE A O 1
ATOM 827 N N . PRO A 1 150 ? 13.519 -6.651 -1.442 1.00 37.01 1164 PRO A N 1
ATOM 828 C CA . PRO A 1 150 ? 12.238 -6.071 -1.840 1.00 36.91 1164 PRO A CA 1
ATOM 829 C C . PRO A 1 150 ? 11.434 -5.454 -0.686 1.00 40.48 1164 PRO A C 1
ATOM 830 O O . PRO A 1 150 ? 10.824 -4.387 -0.868 1.00 40.96 1164 PRO A O 1
ATOM 834 N N . ALA A 1 151 ? 11.449 -6.056 0.511 1.00 37.13 1165 ALA A N 1
ATOM 835 C CA . ALA A 1 151 ? 10.732 -5.469 1.637 1.00 37.19 1165 ALA A CA 1
ATOM 836 C C . ALA A 1 151 ? 11.190 -4.030 1.915 1.00 33.72 1165 ALA A C 1
ATOM 837 O O . ALA A 1 151 ? 10.371 -3.143 2.192 1.00 30.43 1165 ALA A O 1
ATOM 839 N N . MET A 1 152 ? 12.501 -3.776 1.836 1.00 32.40 1166 MET A N 1
ATOM 840 C CA . MET A 1 152 ? 13.019 -2.430 2.060 1.00 28.25 1166 MET A CA 1
ATOM 841 C C . MET A 1 152 ? 12.718 -1.496 0.894 1.00 32.61 1166 MET A C 1
ATOM 842 O O . MET A 1 152 ? 12.455 -0.295 1.100 1.00 31.40 1166 MET A O 1
ATOM 847 N N . LEU A 1 153 ? 12.809 -2.005 -0.347 1.00 32.84 1167 LEU A N 1
ATOM 848 C CA . LEU A 1 153 ? 12.395 -1.203 -1.489 1.00 34.40 1167 LEU A CA 1
ATOM 849 C C . LEU A 1 153 ? 10.969 -0.718 -1.305 1.00 37.06 1167 LEU A C 1
ATOM 850 O O . LEU A 1 153 ? 10.671 0.461 -1.517 1.00 36.64 1167 LEU A O 1
ATOM 855 N N . GLY A 1 154 ? 10.062 -1.624 -0.920 1.00 37.47 1168 GLY A N 1
ATOM 856 C CA . GLY A 1 154 ? 8.652 -1.251 -0.801 1.00 35.26 1168 GLY A CA 1
ATOM 857 C C . GLY A 1 154 ? 8.367 -0.350 0.404 1.00 33.48 1168 GLY A C 1
ATOM 858 O O . GLY A 1 154 ? 7.514 0.540 0.329 1.00 35.79 1168 GLY A O 1
ATOM 859 N N . LEU A 1 155 ? 9.040 -0.592 1.533 1.00 31.28 1169 LEU A N 1
ATOM 860 C CA . LEU A 1 155 ? 8.959 0.362 2.647 1.00 31.59 1169 LEU A CA 1
ATOM 861 C C . LEU A 1 155 ? 9.474 1.733 2.219 1.00 32.83 1169 LEU A C 1
ATOM 862 O O . LEU A 1 155 ? 8.822 2.757 2.463 1.00 35.53 1169 LEU A O 1
ATOM 867 N N . ALA A 1 156 ? 10.624 1.771 1.528 1.00 32.84 1170 ALA A N 1
ATOM 868 C CA . ALA A 1 156 ? 11.154 3.043 1.028 1.00 35.64 1170 ALA A CA 1
ATOM 869 C C . ALA A 1 156 ? 10.173 3.741 0.100 1.00 38.29 1170 ALA A C 1
ATOM 870 O O . ALA A 1 156 ? 10.024 4.971 0.153 1.00 39.70 1170 ALA A O 1
ATOM 872 N N . ASN A 1 157 ? 9.520 2.993 -0.795 1.00 34.03 1171 ASN A N 1
ATOM 873 C CA . ASN A 1 157 ? 8.556 3.643 -1.674 1.00 36.31 1171 ASN A CA 1
ATOM 874 C C . ASN A 1 157 ? 7.426 4.261 -0.863 1.00 42.01 1171 ASN A C 1
ATOM 875 O O . ASN A 1 157 ? 6.932 5.340 -1.207 1.00 39.36 1171 ASN A O 1
ATOM 880 N N . LEU A 1 158 ? 7.062 3.626 0.250 1.00 40.36 1172 LEU A N 1
ATOM 881 C CA . LEU A 1 158 ? 5.973 4.123 1.075 1.00 39.64 1172 LEU A CA 1
ATOM 882 C C . LEU A 1 158 ? 6.388 5.402 1.783 1.00 36.30 1172 LEU A C 1
ATOM 883 O O . LEU A 1 158 ? 5.655 6.393 1.766 1.00 37.99 1172 LEU A O 1
ATOM 888 N N . ILE A 1 159 ? 7.590 5.425 2.351 1.00 34.73 1173 ILE A N 1
ATOM 889 C CA . ILE A 1 159 ? 8.010 6.614 3.089 1.00 34.87 1173 ILE A CA 1
ATOM 890 C C . ILE A 1 159 ? 8.332 7.729 2.108 1.00 41.36 1173 ILE A C 1
ATOM 891 O O . ILE A 1 159 ? 7.996 8.904 2.341 1.00 40.92 1173 ILE A O 1
ATOM 896 N N . GLU A 1 160 ? 8.893 7.369 0.946 1.00 37.82 1174 GLU A N 1
ATOM 897 C CA . GLU A 1 160 ? 9.244 8.377 -0.053 1.00 37.96 1174 GLU A CA 1
ATOM 898 C C . GLU A 1 160 ? 8.012 9.111 -0.563 1.00 41.66 1174 GLU A C 1
ATOM 899 O O . GLU A 1 160 ? 8.072 10.316 -0.830 1.00 44.11 1174 GLU A O 1
ATOM 905 N N . ALA A 1 161 ? 6.889 8.404 -0.711 1.00 41.27 1175 ALA A N 1
ATOM 906 C CA . ALA A 1 161 ? 5.651 9.023 -1.160 1.00 48.12 1175 ALA A CA 1
ATOM 907 C C . ALA A 1 161 ? 5.107 10.050 -0.175 1.00 44.11 1175 ALA A C 1
ATOM 908 O O . ALA A 1 161 ? 4.233 10.825 -0.550 1.00 43.83 1175 ALA A O 1
ATOM 910 N N . ARG A 1 162 ? 5.586 10.084 1.059 1.00 43.31 1176 ARG A N 1
ATOM 911 C CA . ARG A 1 162 ? 5.144 11.091 2.016 1.00 38.97 1176 ARG A CA 1
ATOM 912 C C . ARG A 1 162 ? 5.885 12.418 1.892 1.00 46.39 1176 ARG A C 1
ATOM 913 O O . ARG A 1 162 ? 5.459 13.402 2.525 1.00 47.28 1176 ARG A O 1
ATOM 921 N N . ARG A 1 163 ? 6.966 12.490 1.109 1.00 50.19 1177 ARG A N 1
ATOM 922 C CA . ARG A 1 163 ? 7.726 13.737 1.022 1.00 51.32 1177 ARG A CA 1
ATOM 923 C C . ARG A 1 163 ? 6.881 14.839 0.387 1.00 60.69 1177 ARG A C 1
ATOM 924 O O . ARG A 1 163 ? 5.982 14.562 -0.415 1.00 58.19 1177 ARG A O 1
ATOM 932 N N . PRO A 1 164 ? 7.161 16.102 0.716 1.00 63.14 1178 PRO A N 1
ATOM 933 C CA . PRO A 1 164 ? 6.406 17.221 0.124 1.00 62.54 1178 PRO A CA 1
ATOM 934 C C . PRO A 1 164 ? 6.860 17.506 -1.296 1.00 69.59 1178 PRO A C 1
ATOM 935 O O . PRO A 1 164 ? 8.007 17.200 -1.660 1.00 68.75 1178 PRO A O 1
ATOM 939 N N . PRO A 1 165 ? 5.991 18.100 -2.122 1.00 73.21 1179 PRO A N 1
ATOM 940 C CA . PRO A 1 165 ? 6.394 18.471 -3.485 1.00 75.98 1179 PRO A CA 1
ATOM 941 C C . PRO A 1 165 ? 7.564 19.446 -3.475 1.00 79.31 1179 PRO A C 1
ATOM 942 O O . PRO A 1 165 ? 7.765 20.197 -2.517 1.00 78.48 1179 PRO A O 1
ATOM 946 N N . ALA A 1 166 ? 8.340 19.434 -4.563 1.00 81.03 1180 ALA A N 1
ATOM 947 C CA . ALA A 1 166 ? 9.213 20.565 -4.853 1.00 80.29 1180 ALA A CA 1
ATOM 948 C C . ALA A 1 166 ? 8.371 21.812 -5.074 1.00 84.28 1180 ALA A C 1
ATOM 949 O O . ALA A 1 166 ? 7.171 21.740 -5.340 1.00 86.88 1180 ALA A O 1
ATOM 951 N N . GLY A 1 167 ? 9.014 22.972 -4.961 1.00 89.53 1181 GLY A N 1
ATOM 952 C CA . GLY A 1 167 ? 8.376 24.250 -5.207 1.00 95.28 1181 GLY A CA 1
ATOM 953 C C . GLY A 1 167 ? 7.814 24.923 -3.972 1.00 98.03 1181 GLY A C 1
ATOM 954 O O . GLY A 1 167 ? 7.520 26.122 -4.017 1.00 100.07 1181 GLY A O 1
ATOM 955 N N . MET A 1 168 ? 7.625 24.179 -2.884 1.00 97.15 1182 MET A N 1
ATOM 956 C CA . MET A 1 168 ? 7.362 24.805 -1.600 1.00 99.06 1182 MET A CA 1
ATOM 957 C C . MET A 1 168 ? 8.653 25.409 -1.064 1.00 102.18 1182 MET A C 1
ATOM 958 O O . MET A 1 168 ? 9.755 24.951 -1.380 1.00 101.59 1182 MET A O 1
ATOM 963 N N . SER A 1 169 ? 8.516 26.459 -0.253 1.00 104.70 1183 SER A N 1
ATOM 964 C CA . SER A 1 169 ? 9.679 27.010 0.441 1.00 107.17 1183 SER A CA 1
ATOM 965 C C . SER A 1 169 ? 9.155 27.833 1.620 1.00 110.83 1183 SER A C 1
ATOM 966 O O . SER A 1 169 ? 8.682 28.958 1.428 1.00 115.72 1183 SER A O 1
ATOM 969 N N . ALA A 1 170 ? 9.245 27.251 2.825 1.00 108.06 1184 ALA A N 1
ATOM 970 C CA . ALA A 1 170 ? 8.689 27.784 4.067 1.00 107.16 1184 ALA A CA 1
ATOM 971 C C . ALA A 1 170 ? 7.165 27.813 4.055 1.00 112.13 1184 ALA A C 1
ATOM 972 O O . ALA A 1 170 ? 6.546 28.535 4.840 1.00 113.55 1184 ALA A O 1
ATOM 974 N N . ALA A 1 171 ? 6.546 27.048 3.160 1.00 115.68 1185 ALA A N 1
ATOM 975 C CA . ALA A 1 171 ? 5.134 26.715 3.258 1.00 120.31 1185 ALA A CA 1
ATOM 976 C C . ALA A 1 171 ? 4.942 25.265 3.677 1.00 118.31 1185 ALA A C 1
ATOM 977 O O . ALA A 1 171 ? 3.806 24.788 3.732 1.00 120.95 1185 ALA A O 1
ATOM 979 N N . GLU A 1 172 ? 5.980 24.503 4.008 1.00 115.40 1186 GLU A N 1
ATOM 980 C CA . GLU A 1 172 ? 5.691 23.119 4.427 1.00 114.13 1186 GLU A CA 1
ATOM 981 C C . GLU A 1 172 ? 5.643 22.931 5.911 1.00 113.75 1186 GLU A C 1
ATOM 982 O O . GLU A 1 172 ? 4.994 22.023 6.410 1.00 110.06 1186 GLU A O 1
ATOM 988 N N . LEU A 1 173 ? 6.239 23.876 6.603 1.00 115.84 1187 LEU A N 1
ATOM 989 C CA . LEU A 1 173 ? 6.251 23.858 8.033 1.00 114.55 1187 LEU A CA 1
ATOM 990 C C . LEU A 1 173 ? 4.887 24.381 8.354 1.00 117.69 1187 LEU A C 1
ATOM 991 O O . LEU A 1 173 ? 4.722 25.371 9.010 1.00 122.98 1187 LEU A O 1
ATOM 996 N N . SER A 1 174 ? 3.914 23.673 7.854 1.00 115.43 1188 SER A N 1
ATOM 997 C CA . SER A 1 174 ? 2.501 23.913 8.049 1.00 120.85 1188 SER A CA 1
ATOM 998 C C . SER A 1 174 ? 1.840 22.548 8.220 1.00 124.95 1188 SER A C 1
ATOM 999 O O . SER A 1 174 ? 0.988 22.134 7.436 1.00 126.46 1188 SER A O 1
ATOM 1002 N N . ARG A 1 175 ? 2.276 21.831 9.262 1.00 126.25 1189 ARG A N 1
ATOM 1003 C CA . ARG A 1 175 ? 1.792 20.497 9.616 1.00 128.49 1189 ARG A CA 1
ATOM 1004 C C . ARG A 1 175 ? 1.757 19.578 8.394 1.00 127.31 1189 ARG A C 1
ATOM 1005 O O . ARG A 1 175 ? 0.810 18.803 8.221 1.00 129.86 1189 ARG A O 1
ATOM 1013 N N . TRP A 1 176 ? 2.791 19.593 7.553 1.00 121.23 1190 TRP A N 1
ATOM 1014 C CA . TRP A 1 176 ? 2.653 18.840 6.323 1.00 115.24 1190 TRP A CA 1
ATOM 1015 C C . TRP A 1 176 ? 2.492 17.379 6.619 1.00 110.68 1190 TRP A C 1
ATOM 1016 O O . TRP A 1 176 ? 1.633 16.708 6.057 1.00 109.95 1190 TRP A O 1
ATOM 1027 N N . THR A 1 177 ? 3.332 16.897 7.514 1.00 107.50 1191 THR A N 1
ATOM 1028 C CA . THR A 1 177 ? 3.217 15.555 8.025 1.00 104.25 1191 THR A CA 1
ATOM 1029 C C . THR A 1 177 ? 3.056 14.446 7.014 1.00 101.00 1191 THR A C 1
ATOM 1030 O O . THR A 1 177 ? 3.880 14.259 6.158 1.00 102.86 1191 THR A O 1
ATOM 1034 N N . PHE A 1 178 ? 2.031 13.656 7.210 1.00 93.85 1192 PHE A N 1
ATOM 1035 C CA . PHE A 1 178 ? 1.672 12.564 6.337 1.00 87.04 1192 PHE A CA 1
ATOM 1036 C C . PHE A 1 178 ? 0.346 12.022 6.759 1.00 89.04 1192 PHE A C 1
ATOM 1037 O O . PHE A 1 178 ? -0.069 12.234 7.864 1.00 84.45 1192 PHE A O 1
ATOM 1045 N N . ALA A 1 179 ? -0.259 11.192 5.934 1.00 95.30 1193 ALA A N 1
ATOM 1046 C CA . ALA A 1 179 ? -1.631 10.772 6.193 1.00 100.28 1193 ALA A CA 1
ATOM 1047 C C . ALA A 1 179 ? -1.728 9.624 7.200 1.00 98.64 1193 ALA A C 1
ATOM 1048 O O . ALA A 1 179 ? -2.700 9.563 7.966 1.00 104.39 1193 ALA A O 1
ATOM 1050 N N . GLY A 1 180 ? -0.747 8.703 7.225 1.00 87.90 1194 GLY A N 1
ATOM 1051 C CA . GLY A 1 180 ? -0.986 7.384 7.788 1.00 79.36 1194 GLY A CA 1
ATOM 1052 C C . GLY A 1 180 ? 0.012 6.959 8.856 1.00 67.29 1194 GLY A C 1
ATOM 1053 O O . GLY A 1 180 ? 0.520 7.766 9.633 1.00 63.56 1194 GLY A O 1
ATOM 1054 N N . HIS A 1 181 ? 0.285 5.650 8.866 1.00 63.43 1195 HIS A N 1
ATOM 1055 C CA . HIS A 1 181 ? 0.983 4.971 9.958 1.00 51.74 1195 HIS A CA 1
ATOM 1056 C C . HIS A 1 181 ? 2.333 5.595 10.267 1.00 48.03 1195 HIS A C 1
ATOM 1057 O O . HIS A 1 181 ? 3.081 5.947 9.353 1.00 40.41 1195 HIS A O 1
ATOM 1064 N N . THR A 1 182 ? 2.672 5.662 11.570 1.00 41.02 1196 THR A N 1
ATOM 1065 C CA . THR A 1 182 ? 4.066 5.670 11.984 1.00 38.73 1196 THR A CA 1
ATOM 1066 C C . THR A 1 182 ? 4.563 4.233 11.859 1.00 37.12 1196 THR A C 1
ATOM 1067 O O . THR A 1 182 ? 3.883 3.298 12.295 1.00 37.14 1196 THR A O 1
ATOM 1071 N N . HIS A 1 183 ? 5.705 4.050 11.211 1.00 31.56 1197 HIS A N 1
ATOM 1072 C CA . HIS A 1 183 ? 6.175 2.726 10.824 1.00 34.62 1197 HIS A CA 1
ATOM 1073 C C . HIS A 1 183 ? 7.472 2.468 11.556 1.00 31.10 1197 HIS A C 1
ATOM 1074 O O . HIS A 1 183 ? 8.420 3.244 11.411 1.00 34.09 1197 HIS A O 1
ATOM 1081 N N . TYR A 1 184 ? 7.500 1.414 12.376 1.00 29.16 1198 TYR A N 1
ATOM 1082 C CA . TYR A 1 184 ? 8.678 1.071 13.167 1.00 26.18 1198 TYR A CA 1
ATOM 1083 C C . TYR A 1 184 ? 9.398 -0.058 12.442 1.00 32.53 1198 TYR A C 1
ATOM 1084 O O . TYR A 1 184 ? 8.861 -1.160 12.331 1.00 33.28 1198 TYR A O 1
ATOM 1093 N N . LEU A 1 185 ? 10.595 0.224 11.936 1.00 32.13 1199 LEU A N 1
ATOM 1094 C CA . LEU A 1 185 ? 11.414 -0.793 11.273 1.00 31.61 1199 LEU A CA 1
ATOM 1095 C C . LEU A 1 185 ? 12.408 -1.325 12.299 1.00 29.30 1199 LEU A C 1
ATOM 1096 O O . LEU A 1 185 ? 13.193 -0.552 12.865 1.00 26.29 1199 LEU A O 1
ATOM 1101 N N . ILE A 1 186 ? 12.320 -2.624 12.586 1.00 28.55 1200 ILE A N 1
ATOM 1102 C CA . ILE A 1 186 ? 13.084 -3.302 13.642 1.00 24.70 1200 ILE A CA 1
ATOM 1103 C C . ILE A 1 186 ? 14.009 -4.314 12.964 1.00 28.68 1200 ILE A C 1
ATOM 1104 O O . ILE A 1 186 ? 13.534 -5.225 12.275 1.00 27.90 1200 ILE A O 1
ATOM 1109 N N . ILE A 1 187 ? 15.313 -4.170 13.143 1.00 24.43 1201 ILE A N 1
ATOM 1110 C CA . ILE A 1 187 ? 16.256 -5.086 12.493 1.00 26.14 1201 ILE A CA 1
ATOM 1111 C C . ILE A 1 187 ? 17.125 -5.692 13.588 1.00 24.05 1201 ILE A C 1
ATOM 1112 O O . ILE A 1 187 ? 18.078 -5.052 14.046 1.00 25.92 1201 ILE A O 1
ATOM 1117 N N . ASP A 1 188 ? 16.804 -6.910 14.034 1.00 24.62 1202 ASP A N 1
ATOM 1118 C CA . ASP A 1 188 ? 17.677 -7.589 14.991 1.00 22.16 1202 ASP A CA 1
ATOM 1119 C C . ASP A 1 188 ? 18.902 -8.099 14.246 1.00 29.19 1202 ASP A C 1
ATOM 1120 O O . ASP A 1 188 ? 18.792 -8.543 13.101 1.00 28.36 1202 ASP A O 1
ATOM 1125 N N . ASP A 1 189 ? 20.091 -7.975 14.856 1.00 26.32 1203 ASP A N 1
ATOM 1126 C CA . ASP A 1 189 ? 21.317 -8.538 14.274 1.00 24.20 1203 ASP A CA 1
ATOM 1127 C C . ASP A 1 189 ? 21.573 -8.029 12.840 1.00 28.70 1203 ASP A C 1
ATOM 1128 O O . ASP A 1 189 ? 21.838 -8.784 11.891 1.00 22.53 1203 ASP A O 1
ATOM 1133 N N . VAL A 1 190 ? 21.556 -6.709 12.698 1.00 21.51 1204 VAL A N 1
ATOM 1134 C CA . VAL A 1 190 ? 21.761 -6.086 11.404 1.00 21.73 1204 VAL A CA 1
ATOM 1135 C C . VAL A 1 190 ? 23.160 -6.374 10.880 1.00 27.91 1204 VAL A C 1
ATOM 1136 O O . VAL A 1 190 ? 23.374 -6.458 9.664 1.00 28.94 1204 VAL A O 1
ATOM 1140 N N . ASP A 1 191 ? 24.125 -6.569 11.772 1.00 23.61 1205 ASP A N 1
ATOM 1141 C CA . ASP A 1 191 ? 25.486 -6.850 11.345 1.00 26.99 1205 ASP A CA 1
ATOM 1142 C C . ASP A 1 191 ? 25.642 -8.243 10.737 1.00 31.86 1205 ASP A C 1
ATOM 1143 O O . ASP A 1 191 ? 26.682 -8.532 10.139 1.00 32.21 1205 ASP A O 1
ATOM 1148 N N . GLN A 1 192 ? 24.623 -9.075 10.825 1.00 26.53 1206 GLN A N 1
ATOM 1149 C CA . GLN A 1 192 ? 24.660 -10.426 10.261 1.00 36.42 1206 GLN A CA 1
ATOM 1150 C C . GLN A 1 192 ? 23.913 -10.526 8.926 1.00 36.55 1206 GLN A C 1
ATOM 1151 O O . GLN A 1 192 ? 23.763 -11.627 8.386 1.00 32.11 1206 GLN A O 1
ATOM 1157 N N . VAL A 1 193 ? 23.411 -9.415 8.403 1.00 36.77 1207 VAL A N 1
ATOM 1158 C CA . VAL A 1 193 ? 22.838 -9.367 7.056 1.00 34.63 1207 VAL A CA 1
ATOM 1159 C C . VAL A 1 193 ? 23.950 -8.914 6.108 1.00 34.84 1207 VAL A C 1
ATOM 1160 O O . VAL A 1 193 ? 24.377 -7.755 6.205 1.00 33.75 1207 VAL A O 1
ATOM 1164 N N . PRO A 1 194 ? 24.396 -9.765 5.164 1.00 39.52 1208 PRO A N 1
ATOM 1165 C CA . PRO A 1 194 ? 25.386 -9.314 4.177 1.00 43.09 1208 PRO A CA 1
ATOM 1166 C C . PRO A 1 194 ? 24.916 -8.050 3.477 1.00 39.52 1208 PRO A C 1
ATOM 1167 O O . PRO A 1 194 ? 23.804 -8.031 2.948 1.00 38.62 1208 PRO A O 1
ATOM 1171 N N . ASP A 1 195 ? 25.723 -6.987 3.519 1.00 39.11 1209 ASP A N 1
ATOM 1172 C CA . ASP A 1 195 ? 25.372 -5.715 2.896 1.00 50.71 1209 ASP A CA 1
ATOM 1173 C C . ASP A 1 195 ? 26.071 -5.519 1.559 1.00 47.41 1209 ASP A C 1
ATOM 1174 O O . ASP A 1 195 ? 26.166 -4.390 1.074 1.00 52.65 1209 ASP A O 1
ATOM 1179 N N . SER A 1 196 ? 26.530 -6.552 0.975 1.00 50.16 1210 SER A N 1
ATOM 1180 C CA . SER A 1 196 ? 27.192 -6.501 -0.320 1.00 51.24 1210 SER A CA 1
ATOM 1181 C C . SER A 1 196 ? 26.179 -6.782 -1.417 1.00 51.04 1210 SER A C 1
ATOM 1182 O O . SER A 1 196 ? 25.070 -7.246 -1.139 1.00 48.60 1210 SER A O 1
ATOM 1185 N N . PRO A 1 197 ? 26.500 -6.488 -2.680 1.00 51.03 1211 PRO A N 1
ATOM 1186 C CA . PRO A 1 197 ? 25.527 -6.748 -3.750 1.00 51.13 1211 PRO A CA 1
ATOM 1187 C C . PRO A 1 197 ? 25.132 -8.225 -3.790 1.00 52.21 1211 PRO A C 1
ATOM 1188 O O . PRO A 1 197 ? 25.938 -9.112 -3.517 1.00 55.21 1211 PRO A O 1
ATOM 1192 N N . ALA A 1 198 ? 23.872 -8.486 -4.110 1.00 48.76 1212 ALA A N 1
ATOM 1193 C CA . ALA A 1 198 ? 23.413 -9.861 -4.189 1.00 50.14 1212 ALA A CA 1
ATOM 1194 C C . ALA A 1 198 ? 24.092 -10.592 -5.340 1.00 58.21 1212 ALA A C 1
ATOM 1195 O O . ALA A 1 198 ? 24.269 -10.040 -6.427 1.00 61.11 1212 ALA A O 1
ATOM 1197 N N . MET A 1 199 ? 24.464 -11.854 -5.095 1.00 59.95 1213 MET A N 1
ATOM 1198 C CA . MET A 1 199 ? 25.129 -12.710 -6.077 1.00 59.92 1213 MET A CA 1
ATOM 1199 C C . MET A 1 199 ? 24.182 -13.640 -6.805 1.00 63.71 1213 MET A C 1
ATOM 1200 O O . MET A 1 199 ? 24.552 -14.182 -7.860 1.00 65.77 1213 MET A O 1
ATOM 1205 N N . THR A 1 200 ? 22.995 -13.865 -6.253 1.00 63.97 1214 THR A N 1
ATOM 1206 C CA . THR A 1 200 ? 22.071 -14.844 -6.800 1.00 67.04 1214 THR A CA 1
ATOM 1207 C C . THR A 1 200 ? 20.677 -14.247 -6.766 1.00 57.99 1214 THR A C 1
ATOM 1208 O O . THR A 1 200 ? 20.431 -13.260 -6.070 1.00 54.82 1214 THR A O 1
ATOM 1212 N N . GLY A 1 201 ? 19.750 -14.869 -7.494 1.00 58.71 1215 GLY A N 1
ATOM 1213 C CA . GLY A 1 201 ? 18.359 -14.485 -7.383 1.00 58.56 1215 GLY A CA 1
ATOM 1214 C C . GLY A 1 201 ? 17.981 -13.275 -8.219 1.00 51.73 1215 GLY A C 1
ATOM 1215 O O . GLY A 1 201 ? 18.818 -12.703 -8.926 1.00 46.77 1215 GLY A O 1
ATOM 1216 N N . PRO A 1 202 ? 16.703 -12.874 -8.157 1.00 49.55 1216 PRO A N 1
ATOM 1217 C CA . PRO A 1 202 ? 16.233 -11.780 -9.027 1.00 53.90 1216 PRO A CA 1
ATOM 1218 C C . PRO A 1 202 ? 16.931 -10.448 -8.792 1.00 47.78 1216 PRO A C 1
ATOM 1219 O O . PRO A 1 202 ? 17.045 -9.651 -9.729 1.00 42.84 1216 PRO A O 1
ATOM 1223 N N . TYR A 1 203 ? 17.431 -10.190 -7.584 1.00 44.06 1217 TYR A N 1
ATOM 1224 C CA . TYR A 1 203 ? 17.946 -8.873 -7.218 1.00 39.75 1217 TYR A CA 1
ATOM 1225 C C . TYR A 1 203 ? 19.482 -8.811 -7.320 1.00 45.70 1217 TYR A C 1
ATOM 1226 O O . TYR A 1 203 ? 20.111 -8.006 -6.630 1.00 40.52 1217 TYR A O 1
ATOM 1235 N N . ILE A 1 204 ? 20.108 -9.658 -8.168 1.00 47.37 1218 ILE A N 1
ATOM 1236 C CA . ILE A 1 204 ? 21.576 -9.687 -8.270 1.00 47.56 1218 ILE A CA 1
ATOM 1237 C C . ILE A 1 204 ? 22.129 -8.276 -8.515 1.00 49.08 1218 ILE A C 1
ATOM 1238 O O . ILE A 1 204 ? 21.558 -7.475 -9.271 1.00 45.66 1218 ILE A O 1
ATOM 1243 N N . GLY A 1 205 ? 23.245 -7.962 -7.848 1.00 48.30 1219 GLY A N 1
ATOM 1244 C CA . GLY A 1 205 ? 23.853 -6.652 -7.941 1.00 46.58 1219 GLY A CA 1
ATOM 1245 C C . GLY A 1 205 ? 23.258 -5.602 -7.034 1.00 43.11 1219 GLY A C 1
ATOM 1246 O O . GLY A 1 205 ? 23.814 -4.501 -6.942 1.00 43.82 1219 GLY A O 1
ATOM 1247 N N . GLN A 1 206 ? 22.137 -5.883 -6.382 1.00 40.50 1220 GLN A N 1
ATOM 1248 C CA . GLN A 1 206 ? 21.460 -4.928 -5.518 1.00 35.79 1220 GLN A CA 1
ATOM 1249 C C . GLN A 1 206 ? 21.822 -5.190 -4.056 1.00 34.67 1220 GLN A C 1
ATOM 1250 O O . GLN A 1 206 ? 22.033 -6.336 -3.650 1.00 34.31 1220 GLN A O 1
ATOM 1256 N N . ARG A 1 207 ? 21.864 -4.129 -3.274 1.00 31.16 1221 ARG A N 1
ATOM 1257 C CA . ARG A 1 207 ? 22.226 -4.226 -1.848 1.00 38.88 1221 ARG A CA 1
ATOM 1258 C C . ARG A 1 207 ? 21.000 -3.995 -0.958 1.00 36.10 1221 ARG A C 1
ATOM 1259 O O . ARG A 1 207 ? 20.058 -3.293 -1.347 1.00 37.82 1221 ARG A O 1
ATOM 1267 N N . PRO A 1 208 ? 20.975 -4.566 0.246 1.00 32.42 1222 PRO A N 1
ATOM 1268 C CA . PRO A 1 208 ? 19.728 -4.531 1.021 1.00 28.27 1222 PRO A CA 1
ATOM 1269 C C . PRO A 1 208 ? 19.351 -3.161 1.561 1.00 30.01 1222 PRO A C 1
ATOM 1270 O O . PRO A 1 208 ? 18.148 -2.874 1.642 1.00 33.04 1222 PRO A O 1
ATOM 1274 N N . TRP A 1 209 ? 20.313 -2.334 1.995 1.00 29.56 1223 TRP A N 1
ATOM 1275 C CA . TRP A 1 209 ? 19.966 -1.113 2.739 1.00 29.03 1223 TRP A CA 1
ATOM 1276 C C . TRP A 1 209 ? 19.876 0.123 1.855 1.00 31.11 1223 TRP A C 1
ATOM 1277 O O . TRP A 1 209 ? 19.437 1.182 2.324 1.00 34.76 1223 TRP A O 1
ATOM 1288 N N . THR A 1 210 ? 20.249 0.020 0.578 1.00 30.65 1224 THR A N 1
ATOM 1289 C CA . THR A 1 210 ? 20.323 1.208 -0.278 1.00 28.92 1224 THR A CA 1
ATOM 1290 C C . THR A 1 210 ? 19.096 2.102 -0.251 1.00 34.34 1224 THR A C 1
ATOM 1291 O O . THR A 1 210 ? 19.261 3.315 -0.026 1.00 36.17 1224 THR A O 1
ATOM 1295 N N . PRO A 1 211 ? 17.862 1.611 -0.429 1.00 34.03 1225 PRO A N 1
ATOM 1296 C CA . PRO A 1 211 ? 16.721 2.544 -0.424 1.00 34.25 1225 PRO A CA 1
ATOM 1297 C C . PRO A 1 211 ? 16.468 3.186 0.938 1.00 37.22 1225 PRO A C 1
ATOM 1298 O O . PRO A 1 211 ? 15.725 4.170 0.993 1.00 35.50 1225 PRO A O 1
ATOM 1302 N N . LEU A 1 212 ? 17.012 2.625 2.022 1.00 38.50 1226 LEU A N 1
ATOM 1303 C CA . LEU A 1 212 ? 16.758 3.135 3.366 1.00 39.94 1226 LEU A CA 1
ATOM 1304 C C . LEU A 1 212 ? 17.593 4.358 3.710 1.00 42.62 1226 LEU A C 1
ATOM 1305 O O . LEU A 1 212 ? 17.136 5.212 4.479 1.00 39.30 1226 LEU A O 1
ATOM 1310 N N . ILE A 1 213 ? 18.803 4.451 3.151 1.00 45.36 1227 ILE A N 1
ATOM 1311 C CA . ILE A 1 213 ? 19.792 5.431 3.595 1.00 42.16 1227 ILE A CA 1
ATOM 1312 C C . ILE A 1 213 ? 19.244 6.840 3.487 1.00 42.92 1227 ILE A C 1
ATOM 1313 O O . ILE A 1 213 ? 19.240 7.592 4.469 1.00 41.19 1227 ILE A O 1
ATOM 1318 N N . GLY A 1 214 ? 18.815 7.232 2.274 1.00 40.77 1228 GLY A N 1
ATOM 1319 C CA . GLY A 1 214 ? 18.275 8.554 1.994 1.00 41.30 1228 GLY A CA 1
ATOM 1320 C C . GLY A 1 214 ? 17.018 8.896 2.767 1.00 39.62 1228 GLY A C 1
ATOM 1321 O O . GLY A 1 214 ? 16.632 10.060 2.787 1.00 46.64 1228 GLY A O 1
ATOM 1322 N N . LEU A 1 215 ? 16.372 7.917 3.394 1.00 37.86 1229 LEU A N 1
ATOM 1323 C CA . LEU A 1 215 ? 15.249 8.206 4.273 1.00 36.06 1229 LEU A CA 1
ATOM 1324 C C . LEU A 1 215 ? 15.670 8.590 5.699 1.00 35.29 1229 LEU A C 1
ATOM 1325 O O . LEU A 1 215 ? 14.885 9.219 6.412 1.00 34.45 1229 LEU A O 1
ATOM 1330 N N . LEU A 1 216 ? 16.861 8.207 6.145 1.00 32.74 1230 LEU A N 1
ATOM 1331 C CA . LEU A 1 216 ? 17.125 8.280 7.592 1.00 32.41 1230 LEU A CA 1
ATOM 1332 C C . LEU A 1 216 ? 17.154 9.715 8.091 1.00 31.56 1230 LEU A C 1
ATOM 1333 O O . LEU A 1 216 ? 16.710 9.983 9.204 1.00 28.80 1230 LEU A O 1
ATOM 1338 N N . ALA A 1 217 ? 17.665 10.651 7.285 1.00 33.30 1231 ALA A N 1
ATOM 1339 C CA . ALA A 1 217 ? 17.760 12.044 7.726 1.00 34.64 1231 ALA A CA 1
ATOM 1340 C C . ALA A 1 217 ? 16.389 12.656 7.993 1.00 39.49 1231 ALA A C 1
ATOM 1341 O O . ALA A 1 217 ? 16.235 13.479 8.901 1.00 42.85 1231 ALA A O 1
ATOM 1343 N N . GLN A 1 218 ? 15.377 12.288 7.218 1.00 35.78 1232 GLN A N 1
ATOM 1344 C CA . GLN A 1 218 ? 14.067 12.886 7.424 1.00 35.60 1232 GLN A CA 1
ATOM 1345 C C . GLN A 1 218 ? 13.079 11.915 8.047 1.00 34.29 1232 GLN A C 1
ATOM 1346 O O . GLN A 1 218 ? 11.876 12.180 8.005 1.00 35.17 1232 GLN A O 1
ATOM 1352 N N . ALA A 1 219 ? 13.557 10.824 8.678 1.00 31.96 1233 ALA A N 1
ATOM 1353 C CA . ALA A 1 219 ? 12.648 9.818 9.254 1.00 33.09 1233 ALA A CA 1
ATOM 1354 C C . ALA A 1 219 ? 11.680 10.444 10.240 1.00 30.48 1233 ALA A C 1
ATOM 1355 O O . ALA A 1 219 ? 10.504 10.073 10.279 1.00 37.14 1233 ALA A O 1
ATOM 1357 N N . GLY A 1 220 ? 12.133 11.449 10.995 1.00 32.58 1234 GLY A N 1
ATOM 1358 C CA . GLY A 1 220 ? 11.287 12.045 12.015 1.00 32.67 1234 GLY A CA 1
ATOM 1359 C C . GLY A 1 220 ? 10.178 12.912 11.449 1.00 40.48 1234 GLY A C 1
ATOM 1360 O O . GLY A 1 220 ? 9.177 13.154 12.117 1.00 40.78 1234 GLY A O 1
ATOM 1361 N N . ASP A 1 221 ? 10.325 13.380 10.213 1.00 48.13 1235 ASP A N 1
ATOM 1362 C CA . ASP A 1 221 ? 9.260 14.120 9.540 1.00 48.09 1235 ASP A CA 1
ATOM 1363 C C . ASP A 1 221 ? 8.350 13.231 8.701 1.00 44.86 1235 ASP A C 1
ATOM 1364 O O . ASP A 1 221 ? 7.303 13.696 8.233 1.00 47.21 1235 ASP A O 1
ATOM 1369 N N . LEU A 1 222 ? 8.714 11.978 8.477 1.00 42.53 1236 LEU A N 1
ATOM 1370 C CA . LEU A 1 222 ? 7.971 11.150 7.532 1.00 44.56 1236 LEU A CA 1
ATOM 1371 C C . LEU A 1 222 ? 7.376 9.914 8.190 1.00 44.81 1236 LEU A C 1
ATOM 1372 O O . LEU A 1 222 ? 6.978 8.980 7.480 1.00 45.57 1236 LEU A O 1
ATOM 1377 N N . GLY A 1 223 ? 7.316 9.890 9.521 1.00 34.30 1237 GLY A N 1
ATOM 1378 C CA . GLY A 1 223 ? 6.690 8.781 10.205 1.00 34.86 1237 GLY A CA 1
ATOM 1379 C C . GLY A 1 223 ? 7.455 7.474 10.153 1.00 36.33 1237 GLY A C 1
ATOM 1380 O O . GLY A 1 223 ? 6.843 6.412 10.005 1.00 41.00 1237 GLY A O 1
ATOM 1381 N N . LEU A 1 224 ? 8.779 7.523 10.274 1.00 31.34 1238 LEU A N 1
ATOM 1382 C CA . LEU A 1 224 ? 9.625 6.348 10.212 1.00 32.56 1238 LEU A CA 1
ATOM 1383 C C . LEU A 1 224 ? 10.499 6.361 11.446 1.00 31.83 1238 LEU A C 1
ATOM 1384 O O . LEU A 1 224 ? 11.023 7.416 11.831 1.00 28.96 1238 LEU A O 1
ATOM 1389 N N . ARG A 1 225 ? 10.603 5.200 12.091 1.00 24.56 1239 ARG A N 1
ATOM 1390 C CA . ARG A 1 225 ? 11.546 4.946 13.166 1.00 26.52 1239 ARG A CA 1
ATOM 1391 C C . ARG A 1 225 ? 12.358 3.726 12.788 1.00 27.21 1239 ARG A C 1
ATOM 1392 O O . ARG A 1 225 ? 11.815 2.772 12.206 1.00 30.26 1239 ARG A O 1
ATOM 1400 N N . VAL A 1 226 ? 13.651 3.721 13.105 1.00 25.97 1240 VAL A N 1
ATOM 1401 C CA . VAL A 1 226 ? 14.460 2.546 12.771 1.00 23.67 1240 VAL A CA 1
ATOM 1402 C C . VAL A 1 226 ? 15.266 2.151 13.996 1.00 21.84 1240 VAL A C 1
ATOM 1403 O O . VAL A 1 226 ? 15.945 2.995 14.568 1.00 21.35 1240 VAL A O 1
ATOM 1407 N N . ILE A 1 227 ? 15.198 0.883 14.384 1.00 22.25 1241 ILE A N 1
ATOM 1408 C CA . ILE A 1 227 ? 15.881 0.367 15.569 1.00 22.89 1241 ILE A CA 1
ATOM 1409 C C . ILE A 1 227 ? 16.655 -0.852 15.148 1.00 24.39 1241 ILE A C 1
ATOM 1410 O O . ILE A 1 227 ? 16.064 -1.786 14.596 1.00 24.99 1241 ILE A O 1
ATOM 1415 N N . VAL A 1 228 ? 17.962 -0.871 15.423 1.00 20.49 1242 VAL A N 1
ATOM 1416 C CA . VAL A 1 228 ? 18.761 -1.996 14.950 1.00 26.81 1242 VAL A CA 1
ATOM 1417 C C . VAL A 1 228 ? 19.658 -2.482 16.089 1.00 26.02 1242 VAL A C 1
ATOM 1418 O O . VAL A 1 228 ? 19.936 -1.758 17.060 1.00 18.33 1242 VAL A O 1
ATOM 1422 N N . THR A 1 229 ? 20.088 -3.736 15.989 1.00 22.41 1243 THR A N 1
ATOM 1423 C CA . THR A 1 229 ? 21.016 -4.269 16.980 1.00 26.54 1243 THR A CA 1
ATOM 1424 C C . THR A 1 229 ? 22.175 -4.964 16.286 1.00 25.44 1243 THR A C 1
ATOM 1425 O O . THR A 1 229 ? 22.051 -5.442 15.152 1.00 24.56 1243 THR A O 1
ATOM 1429 N N . GLY A 1 230 ? 23.310 -5.041 16.986 1.00 24.47 1244 GLY A N 1
ATOM 1430 C CA . GLY A 1 230 ? 24.455 -5.767 16.446 1.00 22.64 1244 GLY A CA 1
ATOM 1431 C C . GLY A 1 230 ? 25.391 -6.118 17.578 1.00 24.90 1244 GLY A C 1
ATOM 1432 O O . GLY A 1 230 ? 25.207 -5.648 18.707 1.00 21.90 1244 GLY A O 1
ATOM 1433 N N . ARG A 1 231 ? 26.365 -6.998 17.293 1.00 25.96 1245 ARG A N 1
ATOM 1434 C CA . ARG A 1 231 ? 27.368 -7.346 18.292 1.00 26.16 1245 ARG A CA 1
ATOM 1435 C C . ARG A 1 231 ? 28.170 -6.114 18.694 1.00 29.78 1245 ARG A C 1
ATOM 1436 O O . ARG A 1 231 ? 28.289 -5.159 17.922 1.00 24.24 1245 ARG A O 1
ATOM 1444 N N . ALA A 1 232 ? 28.753 -6.158 19.905 1.00 24.88 1246 ALA A N 1
ATOM 1445 C CA . ALA A 1 232 ? 29.679 -5.104 20.322 1.00 24.06 1246 ALA A CA 1
ATOM 1446 C C . ALA A 1 232 ? 31.018 -5.247 19.603 1.00 28.38 1246 ALA A C 1
ATOM 1447 O O . ALA A 1 232 ? 31.594 -4.258 19.113 1.00 28.77 1246 ALA A O 1
ATOM 1449 N N . THR A 1 233 ? 31.552 -6.465 19.563 1.00 27.62 1247 THR A N 1
ATOM 1450 C CA . THR A 1 233 ? 32.807 -6.7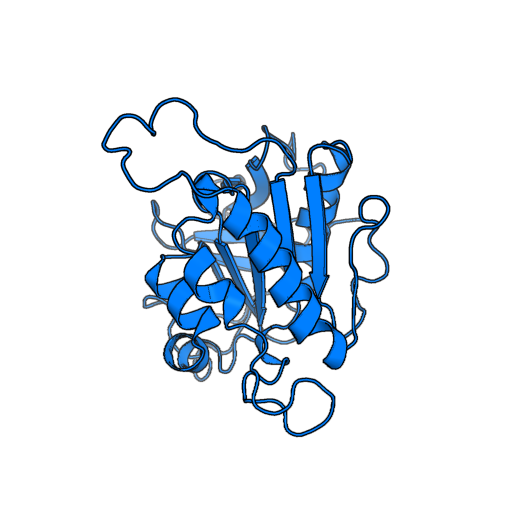06 18.859 1.00 28.53 1247 THR A CA 1
ATOM 1451 C C . THR A 1 233 ? 32.598 -6.451 17.363 1.00 37.55 1247 THR 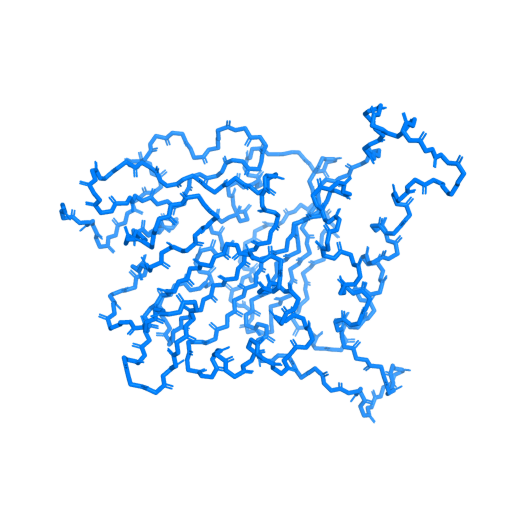A C 1
ATOM 1452 O O . THR A 1 233 ? 31.613 -6.905 16.778 1.00 37.01 1247 THR A O 1
ATOM 1456 N N . GLY A 1 234 ? 33.474 -5.652 16.757 1.00 38.98 1248 GLY A N 1
ATOM 1457 C CA . GLY A 1 234 ? 33.275 -5.220 15.385 1.00 39.24 1248 GLY A CA 1
ATOM 1458 C C . GLY A 1 234 ? 32.448 -3.954 15.187 1.00 41.05 1248 GLY A C 1
ATOM 1459 O O . GLY A 1 234 ? 32.454 -3.407 14.071 1.00 37.00 1248 GLY A O 1
ATOM 1460 N N . SER A 1 235 ? 31.733 -3.467 16.218 1.00 32.46 1249 SER A N 1
ATOM 1461 C CA . SER A 1 235 ? 30.750 -2.411 15.989 1.00 33.59 1249 SER A CA 1
ATOM 1462 C C . SER A 1 235 ? 31.403 -1.104 15.519 1.00 36.06 1249 SER A C 1
ATOM 1463 O O . SER A 1 235 ? 30.849 -0.420 14.659 1.00 31.27 1249 SER A O 1
ATOM 1466 N N . ALA A 1 236 ? 32.572 -0.739 16.061 1.00 37.51 1250 ALA A N 1
ATOM 1467 C CA . ALA A 1 236 ? 33.178 0.535 15.680 1.00 43.18 1250 ALA A CA 1
ATOM 1468 C C . ALA A 1 236 ? 33.586 0.537 14.209 1.00 46.75 1250 ALA A C 1
ATOM 1469 O O . ALA A 1 236 ? 33.299 1.492 13.471 1.00 44.73 1250 ALA A O 1
ATOM 1471 N N . HIS A 1 237 ? 34.238 -0.534 13.760 1.00 44.95 1251 HIS A N 1
ATOM 1472 C CA . HIS A 1 237 ? 34.527 -0.692 12.342 1.00 51.71 1251 HIS A CA 1
ATOM 1473 C C . HIS A 1 237 ? 33.255 -0.612 11.501 1.00 50.19 1251 HIS A C 1
ATOM 1474 O O . HIS A 1 237 ? 33.252 0.014 10.433 1.00 50.51 1251 HIS A O 1
ATOM 1481 N N . LEU A 1 238 ? 32.173 -1.248 11.953 1.00 41.60 1252 LEU A N 1
ATOM 1482 C CA . LEU A 1 238 ? 30.921 -1.194 11.206 1.00 39.89 1252 LEU A CA 1
ATOM 1483 C C . LEU A 1 238 ? 30.406 0.223 11.111 1.00 40.05 1252 LEU A C 1
ATOM 1484 O O . LEU A 1 238 ? 29.891 0.625 10.069 1.00 40.33 1252 LEU A O 1
ATOM 1489 N N . LEU A 1 239 ? 30.518 0.991 12.203 1.00 36.79 1253 LEU A N 1
ATOM 1490 C CA . LEU A 1 239 ? 30.139 2.390 12.171 1.00 35.86 1253 LEU A CA 1
ATOM 1491 C C . LEU A 1 239 ? 30.899 3.165 11.105 1.00 34.47 1253 LEU A C 1
ATOM 1492 O O . LEU A 1 239 ? 30.425 4.211 10.675 1.00 36.31 1253 LEU A O 1
ATOM 1497 N N . MET A 1 240 ? 32.066 2.699 10.685 1.00 37.68 1254 MET A N 1
ATOM 1498 C CA . MET A 1 240 ? 32.787 3.393 9.635 1.00 48.16 1254 MET A CA 1
ATOM 1499 C C . MET A 1 240 ? 32.578 2.806 8.244 1.00 46.43 1254 MET A C 1
ATOM 1500 O O . MET A 1 240 ? 32.636 3.559 7.268 1.00 52.49 1254 MET A O 1
ATOM 1505 N N . THR A 1 241 ? 32.329 1.503 8.102 1.00 39.41 1255 THR A N 1
ATOM 1506 C CA . THR A 1 241 ? 32.284 0.880 6.778 1.00 43.24 1255 THR A CA 1
ATOM 1507 C C . THR A 1 241 ? 30.877 0.566 6.282 1.00 44.57 1255 THR A C 1
ATOM 1508 O O . THR A 1 241 ? 30.660 0.503 5.069 1.00 45.61 1255 THR A O 1
ATOM 1512 N N . SER A 1 242 ? 29.918 0.375 7.168 1.00 37.88 1256 SER A N 1
ATOM 1513 C CA . SER A 1 242 ? 28.545 0.121 6.749 1.00 35.47 1256 SER A CA 1
ATOM 1514 C C . SER A 1 242 ? 27.852 1.421 6.333 1.00 36.65 1256 SER A C 1
ATOM 1515 O O . SER A 1 242 ? 27.689 2.313 7.171 1.00 36.22 1256 SER A O 1
ATOM 1518 N N . PRO A 1 243 ? 27.421 1.566 5.069 1.00 40.29 1257 PRO A N 1
ATOM 1519 C CA . PRO A 1 243 ? 26.648 2.765 4.694 1.00 38.71 1257 PRO A CA 1
ATOM 1520 C C . PRO A 1 243 ? 25.484 3.015 5.622 1.00 35.78 1257 PRO A C 1
ATOM 1521 O O . PRO A 1 243 ? 25.205 4.165 5.992 1.00 35.74 1257 PRO A O 1
ATOM 1525 N N . LEU A 1 244 ? 24.805 1.948 6.040 1.00 29.12 1258 LEU A N 1
ATOM 1526 C CA . LEU A 1 244 ? 23.664 2.094 6.943 1.00 31.23 1258 LEU A CA 1
ATOM 1527 C C . LEU A 1 244 ? 24.091 2.621 8.315 1.00 34.00 1258 LEU A C 1
ATOM 1528 O O . LEU A 1 244 ? 23.592 3.657 8.783 1.00 28.97 1258 LEU A O 1
ATOM 1533 N N . LEU A 1 245 ? 24.974 1.894 9.008 1.00 30.53 1259 LEU A N 1
ATOM 1534 C CA . LEU A 1 245 ? 25.326 2.332 10.373 1.00 27.59 1259 LEU A CA 1
ATOM 1535 C C . LEU A 1 245 ? 26.151 3.626 10.369 1.00 25.11 1259 LEU A C 1
ATOM 1536 O O . LEU A 1 245 ? 26.105 4.395 11.339 1.00 27.46 1259 LEU A O 1
ATOM 1541 N N . ARG A 1 246 ? 26.920 3.891 9.310 1.00 29.14 1260 ARG A N 1
ATOM 1542 C CA . ARG A 1 246 ? 27.628 5.179 9.235 1.00 32.74 1260 ARG A CA 1
ATOM 1543 C C . ARG A 1 246 ? 26.643 6.346 9.166 1.00 39.82 1260 ARG A C 1
ATOM 1544 O O . ARG A 1 246 ? 26.845 7.392 9.814 1.00 36.33 1260 ARG A O 1
ATOM 1552 N N . ARG A 1 247 ? 25.558 6.182 8.401 1.00 39.08 1261 ARG A N 1
ATOM 1553 C CA . ARG A 1 247 ? 24.509 7.194 8.397 1.00 35.34 1261 ARG A CA 1
ATOM 1554 C C . ARG A 1 247 ? 23.837 7.318 9.778 1.00 29.03 1261 ARG A C 1
ATOM 1555 O O . ARG A 1 247 ? 23.628 8.438 10.243 1.00 30.23 1261 ARG A O 1
ATOM 1563 N N . PHE A 1 248 ? 23.528 6.202 10.467 1.00 24.24 1262 PHE A N 1
ATOM 1564 C CA . PHE A 1 248 ? 22.997 6.308 11.834 1.00 21.23 1262 PHE A CA 1
ATOM 1565 C C . PHE A 1 248 ? 23.893 7.186 12.693 1.00 25.52 1262 PHE A C 1
ATOM 1566 O O . PHE A 1 248 ? 23.420 8.070 13.424 1.00 27.59 1262 PHE A O 1
ATOM 1574 N N . ASN A 1 249 ? 25.209 6.939 12.631 1.00 25.98 1263 ASN A N 1
ATOM 1575 C CA . ASN A 1 249 ? 26.141 7.659 13.488 1.00 27.28 1263 ASN A CA 1
ATOM 1576 C C . ASN A 1 249 ? 26.298 9.114 13.048 1.00 26.33 1263 ASN A C 1
ATOM 1577 O O . ASN A 1 249 ? 26.340 10.021 13.898 1.00 26.92 1263 ASN A O 1
ATOM 1582 N N . ASP A 1 250 ? 26.386 9.366 11.735 1.00 30.68 1264 ASP A N 1
ATOM 1583 C CA . ASP A 1 250 ? 26.394 10.741 11.229 1.00 37.32 1264 ASP A CA 1
ATOM 1584 C C . ASP A 1 250 ? 25.155 11.521 11.650 1.00 35.09 1264 ASP A C 1
ATOM 1585 O O . ASP A 1 250 ? 25.185 12.758 11.687 1.00 35.82 1264 ASP A O 1
ATOM 1590 N N . LEU A 1 251 ? 24.048 10.829 11.905 1.00 31.59 1265 LEU A N 1
ATOM 1591 C CA . LEU A 1 251 ? 22.815 11.444 12.368 1.00 34.03 1265 LEU A CA 1
ATOM 1592 C C . LEU A 1 251 ? 22.658 11.357 13.880 1.00 34.76 1265 LEU A C 1
ATOM 1593 O O . LEU A 1 251 ? 21.564 11.643 14.404 1.00 33.85 1265 LEU A O 1
ATOM 1598 N N . GLN A 1 252 ? 23.707 11.014 14.569 1.00 26.88 1266 GLN A N 1
ATOM 1599 C CA . GLN A 1 252 ? 23.696 10.919 16.002 1.00 30.93 1266 GLN A CA 1
ATOM 1600 C C . GLN A 1 252 ? 22.590 10.053 16.574 1.00 29.61 1266 GLN A C 1
ATOM 1601 O O . GLN A 1 252 ? 21.916 10.431 17.437 1.00 29.53 1266 GLN A O 1
ATOM 1607 N N . ALA A 1 253 ? 22.384 8.915 15.989 1.00 26.93 1267 ALA A N 1
ATOM 1608 C CA . ALA A 1 253 ? 21.380 8.004 16.509 1.00 26.47 1267 ALA A CA 1
ATOM 1609 C C . ALA A 1 253 ? 21.640 7.744 18.000 1.00 26.96 1267 ALA A C 1
ATOM 1610 O O . ALA A 1 253 ? 22.797 7.651 18.435 1.00 21.64 1267 ALA A O 1
ATOM 1612 N N . THR A 1 254 ? 20.557 7.696 18.790 1.00 25.81 1268 THR A N 1
ATOM 1613 C CA . THR A 1 254 ? 20.637 7.147 20.152 1.00 24.89 1268 THR A CA 1
ATOM 1614 C C . THR A 1 254 ? 21.350 5.813 20.136 1.00 23.23 1268 THR A C 1
ATOM 1615 O O . THR A 1 254 ? 21.097 4.959 19.264 1.00 21.64 1268 THR A O 1
ATOM 1619 N N . THR A 1 255 ? 22.276 5.623 21.069 1.00 22.73 1269 THR A N 1
ATOM 1620 C CA . THR A 1 255 ? 23.018 4.359 21.110 1.00 18.04 1269 THR A CA 1
ATOM 1621 C C . THR A 1 255 ? 22.929 3.752 22.498 1.00 25.15 1269 THR A C 1
ATOM 1622 O O . THR A 1 255 ? 23.089 4.467 23.508 1.00 24.99 1269 THR A O 1
ATOM 1626 N N . LEU A 1 256 ? 22.725 2.429 22.546 1.00 18.18 1270 LEU A N 1
ATOM 1627 C CA . LEU A 1 256 ? 22.836 1.666 23.789 1.00 22.40 1270 LEU A CA 1
ATOM 1628 C C . LEU A 1 256 ? 24.004 0.705 23.630 1.00 24.86 1270 LEU A C 1
ATOM 1629 O O . LEU A 1 256 ? 24.041 -0.072 22.675 1.00 22.09 1270 LEU A O 1
ATOM 1634 N N . MET A 1 257 ? 24.987 0.803 24.528 1.00 19.20 1271 MET A N 1
ATOM 1635 C CA . MET A 1 257 ? 26.145 -0.072 24.530 1.00 20.24 1271 MET A CA 1
ATOM 1636 C C . MET A 1 257 ? 25.944 -1.081 25.667 1.00 23.01 1271 MET A C 1
ATOM 1637 O O . MET A 1 257 ? 26.287 -0.789 26.813 1.00 21.27 1271 MET A O 1
ATOM 1642 N N . LEU A 1 258 ? 25.470 -2.285 25.336 1.00 22.92 1272 LEU A N 1
ATOM 1643 C CA . LEU A 1 258 ? 25.409 -3.371 26.318 1.00 22.67 1272 LEU A CA 1
ATOM 1644 C C . LEU A 1 258 ? 26.823 -3.924 26.513 1.00 25.03 1272 LEU A C 1
ATOM 1645 O O . LEU A 1 258 ? 27.814 -3.320 26.083 1.00 28.69 1272 LEU A O 1
ATOM 1650 N N . ALA A 1 259 ? 26.932 -5.113 27.112 1.00 25.39 1273 ALA A N 1
ATOM 1651 C CA . ALA A 1 259 ? 28.233 -5.671 27.464 1.00 28.03 1273 ALA A CA 1
ATOM 1652 C C . ALA A 1 259 ? 29.097 -5.844 26.238 1.00 28.22 1273 ALA A C 1
ATOM 1653 O O . ALA A 1 259 ? 28.618 -6.271 25.183 1.00 30.23 1273 ALA A O 1
ATOM 1655 N N . GLY A 1 260 ? 30.401 -5.653 26.424 1.00 26.81 1274 GLY A N 1
ATOM 1656 C CA . GLY A 1 260 ? 31.334 -5.875 25.350 1.00 30.38 1274 GLY A CA 1
ATOM 1657 C C . GLY A 1 260 ? 32.720 -5.992 25.923 1.00 37.83 1274 GLY A C 1
ATOM 1658 O O . GLY A 1 260 ? 32.902 -5.990 27.141 1.00 46.38 1274 GLY A O 1
ATOM 1659 N N . ASN A 1 261 ? 33.698 -6.057 25.035 1.00 41.57 1275 ASN A N 1
ATOM 1660 C CA . ASN A 1 261 ? 35.097 -6.254 25.424 1.00 48.58 1275 ASN A CA 1
ATOM 1661 C C . ASN A 1 261 ? 35.773 -4.904 25.626 1.00 49.46 1275 ASN A C 1
ATOM 1662 O O . ASN A 1 261 ? 35.881 -4.133 24.665 1.00 53.53 1275 ASN A O 1
ATOM 1667 N N . PRO A 1 262 ? 36.237 -4.574 26.835 1.00 54.39 1276 PRO A N 1
ATOM 1668 C CA . PRO A 1 262 ? 36.869 -3.258 27.052 1.00 57.75 1276 PRO A CA 1
ATOM 1669 C C . PRO A 1 262 ? 38.124 -3.035 26.236 1.00 67.60 1276 PRO A C 1
ATOM 1670 O O . PRO A 1 262 ? 38.599 -1.894 26.188 1.00 69.87 1276 PRO A O 1
ATOM 1674 N N . ALA A 1 263 ? 38.671 -4.068 25.590 1.00 73.35 1277 ALA A N 1
ATOM 1675 C CA . ALA A 1 263 ? 39.852 -3.917 24.745 1.00 81.85 1277 ALA A CA 1
ATOM 1676 C C . ALA A 1 263 ? 39.505 -3.918 23.259 1.00 84.61 1277 ALA A C 1
ATOM 1677 O O . ALA A 1 263 ? 39.755 -2.936 22.549 1.00 86.19 1277 ALA A O 1
ATOM 1679 N N . ASP A 1 264 ? 38.892 -4.999 22.787 1.00 86.28 1278 ASP A N 1
ATOM 1680 C CA . ASP A 1 264 ? 38.807 -5.260 21.356 1.00 93.10 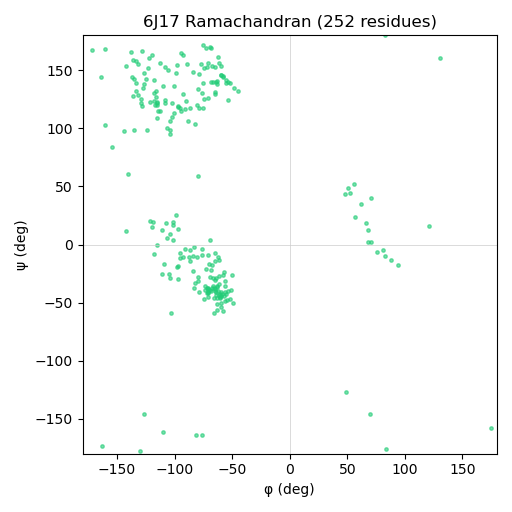1278 ASP A CA 1
ATOM 1681 C C . ASP A 1 264 ? 37.654 -4.510 20.694 1.00 87.24 1278 ASP A C 1
ATOM 1682 O O . ASP A 1 264 ? 37.795 -4.024 19.567 1.00 89.07 1278 ASP A O 1
ATOM 1687 N N . SER A 1 265 ? 36.519 -4.384 21.382 1.00 83.07 1279 SER A N 1
ATOM 1688 C CA . SER A 1 265 ? 35.293 -3.905 20.745 1.00 81.03 1279 SER A CA 1
ATOM 1689 C C . SER A 1 265 ? 35.370 -2.453 20.244 1.00 79.84 1279 SER A C 1
ATOM 1690 O O . SER A 1 265 ? 34.443 -2.015 19.545 1.00 80.24 1279 SER A O 1
ATOM 1693 N N . GLY A 1 266 ? 36.449 -1.707 20.553 1.00 74.48 1280 GLY A N 1
ATOM 1694 C CA . GLY A 1 266 ? 36.667 -0.376 19.992 1.00 66.82 1280 GLY A CA 1
ATOM 1695 C C . GLY A 1 266 ? 35.928 0.707 20.757 1.00 54.42 1280 GLY A C 1
ATOM 1696 O O . GLY A 1 266 ? 35.291 0.452 21.777 1.00 53.23 1280 GLY A O 1
ATOM 1697 N N . LYS A 1 267 ? 36.017 1.942 20.258 1.00 51.70 1281 LYS A N 1
ATOM 1698 C CA . LYS A 1 267 ? 35.357 3.083 20.887 1.00 43.93 1281 LYS A CA 1
ATOM 1699 C C . LYS A 1 267 ? 34.200 3.586 20.028 1.00 33.49 1281 LYS A C 1
ATOM 1700 O O . LYS A 1 267 ? 34.321 3.679 18.807 1.00 36.94 1281 LYS A O 1
ATOM 1706 N N . ILE A 1 268 ? 33.077 3.888 20.684 1.00 30.59 1282 ILE A N 1
ATOM 1707 C CA . ILE A 1 268 ? 31.920 4.556 20.089 1.00 27.39 1282 ILE A CA 1
ATOM 1708 C C . ILE A 1 268 ? 31.807 5.906 20.766 1.00 30.07 1282 ILE A C 1
ATOM 1709 O O . ILE A 1 268 ? 31.527 5.985 21.978 1.00 26.59 1282 ILE A O 1
ATOM 1714 N N . ARG A 1 269 ? 32.004 6.955 19.986 1.00 35.44 1283 ARG A N 1
ATOM 1715 C CA . ARG A 1 269 ? 31.887 8.324 20.504 1.00 37.64 1283 ARG A CA 1
ATOM 1716 C C . ARG A 1 269 ? 32.716 8.488 21.774 1.00 36.43 1283 ARG A C 1
ATOM 1717 O O . ARG A 1 269 ? 32.235 8.971 22.802 1.00 35.54 1283 ARG A O 1
ATOM 1725 N N . GLY A 1 270 ? 33.971 8.032 21.704 1.00 38.01 1284 GLY A N 1
ATOM 1726 C CA . GLY A 1 270 ? 34.901 8.084 22.821 1.00 38.39 1284 GLY A CA 1
ATOM 1727 C C . GLY A 1 270 ? 34.709 7.066 23.938 1.00 33.57 1284 GLY A C 1
ATOM 1728 O O . GLY A 1 270 ? 35.555 7.023 24.837 1.00 36.38 1284 GLY A O 1
ATOM 1729 N N . GLU A 1 271 ? 33.638 6.258 23.932 1.00 30.40 1285 GLU A N 1
ATOM 1730 C CA . GLU A 1 271 ? 33.322 5.345 25.034 1.00 35.12 1285 GLU A CA 1
ATOM 1731 C C . GLU A 1 271 ? 33.764 3.928 24.689 1.00 37.09 1285 GLU A C 1
ATOM 1732 O O . GLU A 1 271 ? 33.482 3.441 23.590 1.00 32.37 1285 GLU A O 1
ATOM 1738 N N . ARG A 1 272 ? 34.378 3.238 25.652 1.00 38.61 1286 ARG A N 1
ATOM 1739 C CA . ARG A 1 272 ? 34.679 1.823 25.481 1.00 35.74 1286 ARG A CA 1
ATOM 1740 C C . ARG A 1 272 ? 33.517 0.985 25.977 1.00 33.07 1286 ARG A C 1
ATOM 1741 O O . ARG A 1 272 ? 32.725 1.421 26.816 1.00 31.99 1286 ARG A O 1
ATOM 1749 N N . PHE A 1 273 ? 33.413 -0.234 25.449 1.00 27.35 1287 PHE A N 1
ATOM 1750 C CA . PHE A 1 273 ? 32.482 -1.175 26.044 1.00 27.50 1287 PHE A CA 1
ATOM 1751 C C . PHE A 1 273 ? 33.011 -1.622 27.396 1.00 30.74 1287 PHE A C 1
ATOM 1752 O O . PHE A 1 273 ? 34.224 -1.564 27.654 1.00 30.13 1287 PHE A O 1
ATOM 1760 N N . ALA A 1 274 ? 32.083 -2.066 28.271 1.00 30.23 1288 ALA A N 1
ATOM 1761 C CA . ALA A 1 274 ? 32.403 -2.646 29.575 1.00 31.74 1288 ALA A CA 1
ATOM 1762 C C . ALA A 1 274 ? 31.827 -4.052 29.681 1.00 29.81 1288 ALA A C 1
ATOM 1763 O O . ALA A 1 274 ? 30.878 -4.404 28.977 1.00 28.97 1288 ALA A O 1
ATOM 1765 N N . ARG A 1 275 ? 32.368 -4.834 30.616 1.00 33.45 1289 ARG A N 1
ATOM 1766 C CA . ARG A 1 275 ? 31.811 -6.145 30.931 1.00 37.83 1289 ARG A CA 1
ATOM 1767 C C . ARG A 1 275 ? 30.653 -5.936 31.895 1.00 38.59 1289 ARG A C 1
ATOM 1768 O O . ARG A 1 275 ? 30.865 -5.645 33.070 1.00 49.15 1289 ARG A O 1
ATOM 1776 N N . LEU A 1 276 ? 29.429 -6.042 31.394 1.00 37.99 1290 LEU A N 1
ATOM 1777 C CA . LEU A 1 276 ? 28.228 -5.715 32.155 1.00 30.00 1290 LEU A CA 1
ATOM 1778 C C . LEU A 1 276 ? 27.279 -6.902 32.220 1.00 35.09 1290 LEU A C 1
ATOM 1779 O O . LEU A 1 276 ? 27.273 -7.736 31.309 1.00 34.94 1290 LEU A O 1
ATOM 1784 N N . PRO A 1 277 ? 26.468 -7.010 33.272 1.00 35.17 1291 PRO A N 1
ATOM 1785 C CA . PRO A 1 277 ? 25.448 -8.063 33.302 1.00 37.99 1291 PRO A CA 1
ATOM 1786 C C . PRO A 1 277 ? 24.387 -7.782 32.248 1.00 35.70 1291 PRO A C 1
ATOM 1787 O O . PRO A 1 277 ? 24.341 -6.710 31.636 1.00 28.47 1291 PRO A O 1
ATOM 1791 N N . ALA A 1 278 ? 23.530 -8.781 32.022 1.00 33.79 1292 ALA A N 1
ATOM 1792 C CA . ALA A 1 278 ? 22.537 -8.645 30.967 1.00 32.12 1292 ALA A CA 1
ATOM 1793 C C . ALA A 1 278 ? 21.597 -7.489 31.284 1.00 26.44 1292 ALA A C 1
ATOM 1794 O O . ALA A 1 278 ? 21.143 -7.344 32.422 1.00 25.76 1292 ALA A O 1
ATOM 1796 N N . GLY A 1 279 ? 21.266 -6.695 30.253 1.00 25.33 1293 GLY A N 1
ATOM 1797 C CA . GLY A 1 279 ? 20.387 -5.520 30.361 1.00 23.58 1293 GLY A CA 1
ATOM 1798 C C . GLY A 1 279 ? 21.043 -4.260 30.878 1.00 22.59 1293 GLY A C 1
ATOM 1799 O O . GLY A 1 279 ? 20.390 -3.221 30.952 1.00 28.74 1293 GLY A O 1
ATOM 1800 N N . ARG A 1 280 ? 22.296 -4.304 31.276 1.00 27.73 1294 ARG A N 1
ATOM 1801 C CA . ARG A 1 280 ? 22.989 -3.115 31.751 1.00 25.68 1294 ARG A CA 1
ATOM 1802 C C . ARG A 1 280 ? 23.698 -2.495 30.553 1.00 28.75 1294 ARG A C 1
ATOM 1803 O O . ARG A 1 280 ? 24.368 -3.204 29.791 1.00 23.17 1294 ARG A O 1
ATOM 1811 N N . ALA A 1 281 ? 23.502 -1.174 30.342 1.00 25.96 1295 ALA A N 1
ATOM 1812 C CA . ALA A 1 281 ? 23.978 -0.527 29.128 1.00 22.56 1295 ALA A CA 1
ATOM 1813 C C . ALA A 1 281 ? 24.500 0.872 29.451 1.00 27.26 1295 ALA A C 1
ATOM 1814 O O . ALA A 1 281 ? 24.105 1.481 30.438 1.00 28.96 1295 ALA A O 1
ATOM 1816 N N . ILE A 1 282 ? 25.422 1.342 28.621 1.00 25.46 1296 ILE A N 1
ATOM 1817 C CA . ILE A 1 282 ? 25.768 2.755 28.522 1.00 27.33 1296 ILE A CA 1
ATOM 1818 C C . ILE A 1 282 ? 24.869 3.391 27.463 1.00 26.49 1296 ILE A C 1
ATOM 1819 O O . ILE A 1 282 ? 24.853 2.959 26.311 1.00 23.73 1296 ILE A O 1
ATOM 1824 N N . LEU A 1 283 ? 24.141 4.436 27.846 1.00 26.51 1297 LEU A N 1
ATOM 1825 C CA . LEU A 1 283 ? 23.219 5.112 26.955 1.00 22.64 1297 LEU A CA 1
ATOM 1826 C C . LEU A 1 283 ? 23.856 6.415 26.466 1.00 22.53 1297 LEU A C 1
ATOM 1827 O O . LEU A 1 283 ? 24.188 7.293 27.281 1.00 24.30 1297 LEU A O 1
ATOM 1832 N N . LEU A 1 284 ? 23.994 6.552 25.142 1.00 22.97 1298 LEU A N 1
ATOM 1833 C CA . LEU A 1 284 ? 24.519 7.761 24.507 1.00 25.64 1298 LEU A CA 1
ATOM 1834 C C . LEU A 1 284 ? 23.376 8.486 23.810 1.00 27.60 1298 LEU A C 1
ATOM 1835 O O . LEU A 1 284 ? 22.679 7.885 22.974 1.00 30.50 1298 LEU A O 1
ATOM 1840 N N . THR A 1 285 ? 23.179 9.765 24.151 1.00 25.55 1299 THR A N 1
ATOM 1841 C CA . TH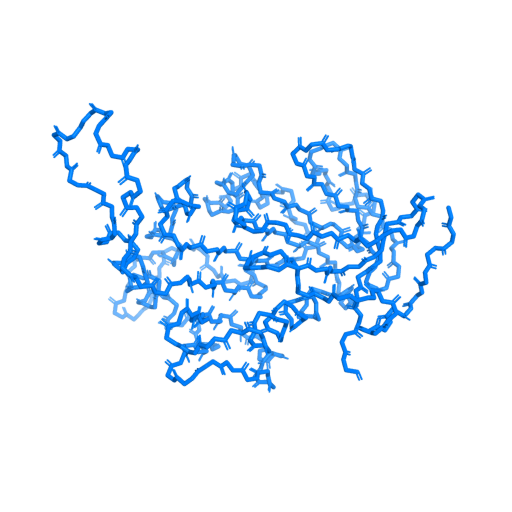R A 1 285 ? 22.128 10.567 23.553 1.00 29.07 1299 THR A CA 1
ATOM 1842 C C . THR A 1 285 ? 22.719 11.885 23.062 1.00 33.41 1299 THR A C 1
ATOM 1843 O O . THR A 1 285 ? 23.930 12.115 23.168 1.00 33.19 1299 THR A O 1
ATOM 1847 N N . ASP A 1 286 ? 21.809 12.733 22.537 1.00 33.62 1300 ASP A N 1
ATOM 1848 C CA . ASP A 1 286 ? 22.104 14.079 22.045 1.00 42.92 1300 ASP A CA 1
ATOM 1849 C C . ASP A 1 286 ? 22.419 15.059 23.163 1.00 49.48 1300 ASP A C 1
ATOM 1850 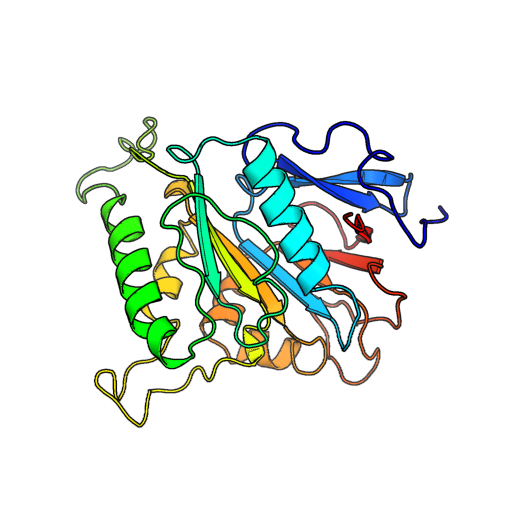O O . ASP A 1 286 ? 23.232 15.982 22.983 1.00 55.41 1300 ASP A O 1
ATOM 1855 N N . SER A 1 287 ? 21.703 14.945 24.275 1.00 42.47 1301 SER A N 1
ATOM 1856 C CA . SER A 1 287 ? 21.566 15.998 25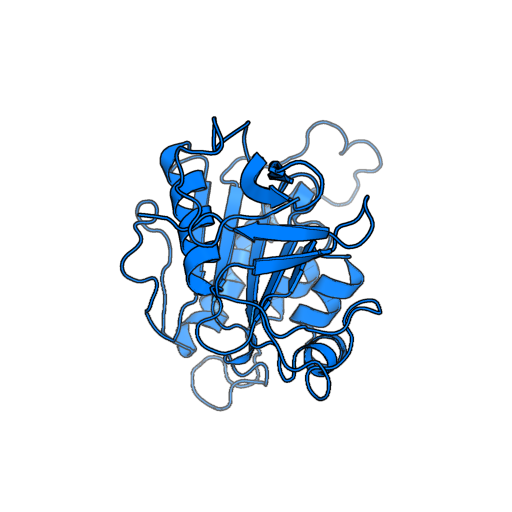.263 1.00 46.69 1301 SER A CA 1
ATOM 1857 C C . SER A 1 287 ? 22.382 15.789 26.522 1.00 49.57 1301 SER A C 1
ATOM 1858 O O . SER A 1 287 ? 22.721 16.769 27.195 1.00 58.56 1301 SER A O 1
ATOM 1861 N N . ASP A 1 288 ? 22.654 14.558 26.896 1.00 43.54 1302 ASP A N 1
ATOM 1862 C CA . ASP A 1 288 ? 23.360 14.283 28.131 1.00 50.89 1302 ASP A CA 1
ATOM 1863 C C . ASP A 1 288 ? 24.647 13.548 27.811 1.00 43.38 1302 ASP A C 1
ATOM 1864 O O . ASP A 1 288 ? 24.813 12.988 26.725 1.00 42.20 1302 ASP A O 1
ATOM 1869 N N . SER A 1 289 ? 25.552 13.534 28.785 1.00 37.70 1303 SER A N 1
ATOM 1870 C CA . SER A 1 289 ? 26.755 12.717 28.698 1.00 38.27 1303 SER A CA 1
ATOM 1871 C C . SER A 1 289 ? 26.363 11.253 28.887 1.00 35.05 1303 SER A C 1
ATOM 1872 O O . SER A 1 289 ? 25.205 10.940 29.190 1.00 32.40 1303 SER A O 1
ATOM 1875 N N . PRO A 1 290 ? 27.279 10.314 28.616 1.00 32.23 1304 PRO A N 1
ATOM 1876 C CA . PRO A 1 290 ? 26.906 8.900 28.666 1.00 30.73 1304 PRO A CA 1
ATOM 1877 C C . PRO A 1 290 ? 26.376 8.544 30.048 1.00 30.30 1304 PRO A C 1
ATOM 1878 O O . PRO A 1 290 ? 26.800 9.110 31.053 1.00 30.09 1304 PRO A O 1
ATOM 1882 N N . THR A 1 291 ? 25.393 7.643 30.070 1.00 27.80 1305 THR A N 1
ATOM 1883 C CA . THR A 1 291 ? 24.635 7.323 31.279 1.00 33.43 1305 THR A CA 1
ATOM 1884 C C . THR A 1 291 ? 24.504 5.814 31.441 1.00 26.63 1305 THR A C 1
ATOM 1885 O O . THR A 1 291 ? 24.117 5.121 30.497 1.00 24.80 1305 THR A O 1
ATOM 1889 N N . TYR A 1 292 ? 24.780 5.293 32.636 1.00 26.45 1306 TYR A N 1
ATOM 1890 C CA . TYR A 1 292 ? 24.531 3.863 32.855 1.00 26.26 1306 TYR A CA 1
ATOM 1891 C C . TYR A 1 292 ? 23.052 3.625 33.128 1.00 26.66 1306 TYR A C 1
ATOM 1892 O O . TYR A 1 292 ? 22.435 4.352 33.910 1.00 30.08 1306 TYR A O 1
ATOM 1901 N N . VAL A 1 293 ? 22.462 2.616 32.480 1.00 26.35 1307 VAL A N 1
ATOM 1902 C CA . VAL A 1 293 ? 21.038 2.344 32.651 1.00 26.94 1307 VAL A CA 1
ATOM 1903 C C . VAL A 1 293 ? 20.868 0.841 32.804 1.00 27.54 1307 VAL A C 1
ATOM 1904 O O . VAL A 1 293 ? 21.716 0.064 32.374 1.00 28.06 1307 VAL A O 1
ATOM 1908 N N . GLN A 1 294 ? 19.747 0.434 33.400 1.00 29.25 1308 GLN A N 1
ATOM 1909 C CA . GLN A 1 294 ? 19.315 -0.965 33.365 1.00 27.91 1308 GLN A CA 1
ATOM 1910 C C . GLN A 1 294 ? 17.998 -1.054 32.608 1.00 27.01 1308 GLN A C 1
ATOM 1911 O O . GLN A 1 294 ? 17.043 -0.329 32.933 1.00 29.82 1308 GLN A O 1
ATOM 1917 N N . LEU A 1 295 ? 17.955 -1.925 31.602 1.00 24.94 1309 LEU A N 1
ATOM 1918 C CA . LEU A 1 295 ? 16.783 -2.029 30.748 1.00 28.88 1309 LEU A CA 1
ATOM 1919 C C . LEU A 1 295 ? 15.741 -2.932 31.382 1.00 30.94 1309 LEU A C 1
ATOM 1920 O O . LEU A 1 295 ? 16.059 -3.910 32.078 1.00 31.09 1309 LEU A O 1
ATOM 1925 N N . ILE A 1 296 ? 14.478 -2.611 31.094 1.00 27.82 1310 ILE A N 1
ATOM 1926 C CA . ILE A 1 296 ? 13.385 -3.418 31.578 1.00 27.13 1310 ILE A CA 1
ATOM 1927 C C . ILE A 1 296 ? 13.467 -4.799 30.958 1.00 27.57 1310 ILE A C 1
ATOM 1928 O O . ILE A 1 296 ? 13.794 -4.966 29.763 1.00 26.91 1310 ILE A O 1
ATOM 1933 N N . ASN A 1 297 ? 13.190 -5.786 31.769 1.00 30.68 1311 ASN A N 1
ATOM 1934 C CA . ASN A 1 297 ? 13.167 -7.158 31.288 1.00 34.47 1311 ASN A CA 1
ATOM 1935 C C . ASN A 1 297 ? 11.712 -7.577 31.158 1.00 34.42 1311 ASN A C 1
ATOM 1936 O O . ASN A 1 297 ? 11.066 -7.815 32.173 1.00 35.27 1311 ASN A O 1
ATOM 1941 N N . PRO A 1 298 ? 11.162 -7.677 29.950 1.00 36.81 1312 PRO A N 1
ATOM 1942 C CA . PRO A 1 298 ? 9.731 -7.942 29.794 1.00 42.41 1312 PRO A CA 1
ATOM 1943 C C . PRO A 1 298 ? 9.363 -9.354 30.233 1.00 51.09 1312 PRO A C 1
ATOM 1944 O O . PRO A 1 298 ? 10.218 -10.211 30.463 1.00 55.60 1312 PRO A O 1
ATOM 1948 N N . LEU A 1 299 ? 8.052 -9.580 30.311 1.00 60.88 1313 LEU A N 1
ATOM 1949 C CA . LEU A 1 299 ? 7.440 -10.858 30.716 1.00 76.51 1313 LEU A CA 1
ATOM 1950 C C . LEU A 1 299 ? 7.612 -11.141 32.210 1.00 83.21 1313 LEU A C 1
ATOM 1951 O O . LEU A 1 299 ? 6.682 -11.617 32.877 1.00 91.08 1313 LEU A O 1
#

Organism: Mycobacterium tuberculosis (strain ATCC 25618 / H37Rv) (NCBI:txid83332)

Sequence (254 aa):
RLLPTNLAPHAVGELYRGPDQLVIGQREEDLAPVILDLAANPLLMVFGDARSGKTTLLRHIIRTVREHSTADRVAFTVLDRRLHLVDEPLFPDNEYTANIDRIIPAMLGLANLIEARRPPAGMSAAELSRWTFAGHTHYLIIDDVDQVPDSPAMTGPYIGQRPWTPLIGLLAQAGDLGLRVIVTGRATGSAHLLMTSPLLRRFNDLQATTLMLAGNPADSGKIRGERFARLPAGRAILLTDSDSPTYVQLINPL

Radius of gyration: 17.96 Å; Cα contacts (8 Å, |Δi|>4): 499; chains: 1; bounding box: 44×44×52 Å

InterPro domains:
  IPR002543 FtsK domain [PF01580] (441-635)
  IPR002543 FtsK domain [PF01580] (788-1037)
  IPR002543 FtsK domain [PS5090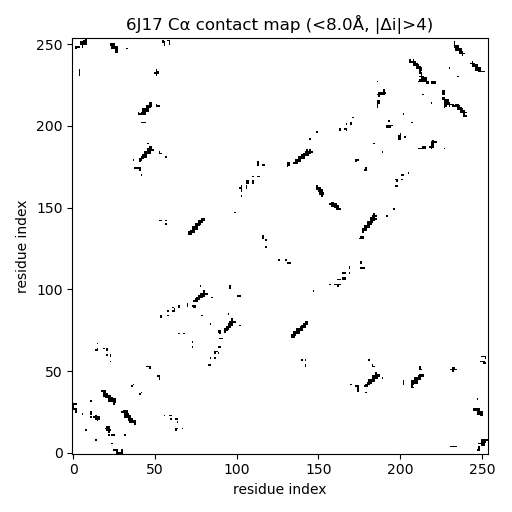1] (456-662)
  IPR002543 FtsK domain [PS50901] (811-1000)
  IPR003593 AAA+ ATPase domain [SM00382] (471-661)
  IPR003593 AAA+ ATPase domain [SM00382] (821-995)
  IPR003593 AAA+ ATPase domain [SM00382] (1099-1302)
  IPR023836 EccCa-like, Actinobacteria [TIGR03924] (24-705)
  IPR023837 EccCb-like, Actinobacteria [TIGR03925] (753-1309)
  IPR027417 P-loop containing nucleoside triphosphate hydrolase [G3DSA:3.40.50.300] (416-774)
  IPR027417 P-loop containing nucleoside triphosphate hydrolase [G3DSA:3.40.50.300] (775-1059)
  IPR027417 P-loop containing nucleoside triphosphate hydrolase [G3DSA:3.40.50.300] (1073-1311)
  IPR027417 P-loop containing nucleoside triphosphate hydrolase [SSF52540] (435-702)
  IPR027417 P-loop containing nucleoside triphosphate hydrolase [SSF52540] (822-1001)
  IPR027417 P-loop containing nucleoside triphosphate hydrolase [SSF52540] (1078-1307)
  IPR050206 FtsK/SpoIIIE/SftA cell division and DNA translocation [PTHR22683] (35-718)

Foldseek 3Di:
DDFDQAFAPPVQPDQDPDVQWGFWFAFPPPRHTDTGRCLVFQEEEEAAADQQQQVQSVLRVQVNNVVPDDPWAAAEAEEALPCPCVPRDTDPPGHDDNDLVVLQVVLVVVLVLLVVLDDDPPDDVVCVPCSAGDTYLYEYEYEAPVPRDQAADCDDPRGGDGRCVSVLVCNLCSSRRRYHYYYYHYLQCVVVCCVPPSRNVSCVVSFHKYWQTADDQPRSDDDPNDGHHHHHRQWTFIDHDPDHTTITGTHRYD

Secondary structure (DSSP, 8-state):
----SSB-TTTTS-SB-STTEEEEEEETTT-PEEEEETTT--EEEEE--TTSSHHHHHHHHHHHHHHT--TTTEEEEEE-TT-TTTTS---TT-EEE--TTTHHHHHHHHHHHHHTTSPPTT-SSSSTTT---SS-EEEEEETTGGGS--SPB-SSTTBT--SSHHHHHHHTTGGGTTEEEEEEE-STTHHHHHHH-HHHHHHHHTT-EEEE-S--TTTT-EETTEEP----TTEEEEE-SSS--EEEEEB---

B-factor: mean 44.38, std 20.47, range [18.04, 139.95]

Nearest PDB structures (foldseek):
  6j17-assembly1_A  TM=1.004E+00  e=3.807E-56  Mycobacterium tuberculosis H37Rv
  4nh0-assembly1_A  TM=9.249E-01  e=1.633E-22  Thermomonospora curvata DSM 43183
  4nh0-assembly2_B  TM=9.180E-01  e=1.185E-21  Thermomonospora curvata DSM 43183
  4n1a-assembly3_E  TM=9.031E-01  e=4.092E-21  Thermomonospora curvata DSM 43183
  6jd4-assembly2_B  TM=8.494E-01  e=1.091E-19  Mycobacterium tuberculosis H37Rv